Protein AF-A0A7J6KL64-F1 (afdb_monomer)

Structure (mmCIF, N/CA/C/O backbone):
data_AF-A0A7J6KL64-F1
#
_entry.id   AF-A0A7J6KL64-F1
#
loop_
_atom_site.group_PDB
_atom_site.id
_atom_site.type_symbol
_atom_site.label_atom_id
_atom_site.label_alt_id
_atom_site.label_comp_id
_atom_site.label_asym_id
_atom_site.label_entity_id
_atom_site.label_seq_id
_atom_site.pdbx_PDB_ins_code
_atom_site.Cartn_x
_atom_site.Cartn_y
_atom_site.Cartn_z
_atom_site.occupancy
_atom_site.B_iso_or_equiv
_atom_site.auth_seq_id
_atom_site.auth_comp_id
_atom_site.auth_asym_id
_atom_site.auth_atom_id
_atom_site.pdbx_PDB_model_num
ATOM 1 N N . TYR A 1 1 ? -44.068 -3.967 33.934 1.00 40.03 1 TYR A N 1
ATOM 2 C CA . TYR A 1 1 ? -44.352 -3.351 32.625 1.00 40.03 1 TYR A CA 1
ATOM 3 C C . TYR A 1 1 ? -43.477 -2.121 32.505 1.00 40.03 1 TYR A C 1
ATOM 5 O O . TYR A 1 1 ? -43.726 -1.153 33.210 1.00 40.03 1 TYR A O 1
ATOM 13 N N . ALA A 1 2 ? -42.396 -2.191 31.727 1.00 50.22 2 ALA A N 1
ATOM 14 C CA . ALA A 1 2 ? -41.575 -1.011 31.470 1.00 50.22 2 ALA A CA 1
ATOM 15 C C . ALA A 1 2 ? -42.407 0.014 30.669 1.00 50.22 2 ALA A C 1
ATOM 17 O O . ALA A 1 2 ? -43.171 -0.404 29.790 1.00 50.22 2 ALA A O 1
ATOM 18 N N . PRO A 1 3 ? -42.330 1.317 30.987 1.00 61.69 3 PRO A N 1
ATOM 19 C CA . PRO A 1 3 ? -43.037 2.345 30.232 1.00 61.69 3 PRO A CA 1
ATOM 20 C C . PRO A 1 3 ? -42.527 2.358 28.788 1.00 61.69 3 PRO A C 1
ATOM 22 O O . PRO A 1 3 ? -41.339 2.154 28.553 1.00 61.69 3 PRO A O 1
ATOM 25 N N . LYS A 1 4 ? -43.431 2.559 27.821 1.00 58.97 4 LYS A N 1
ATOM 26 C CA . LYS A 1 4 ? -43.075 2.642 26.398 1.00 58.97 4 LYS A CA 1
ATOM 27 C C . LYS A 1 4 ? -42.122 3.825 26.218 1.00 58.97 4 LYS A C 1
ATOM 29 O O . LYS A 1 4 ? -42.554 4.969 26.366 1.00 58.97 4 LYS A O 1
ATOM 34 N N . LEU A 1 5 ? -40.846 3.542 25.96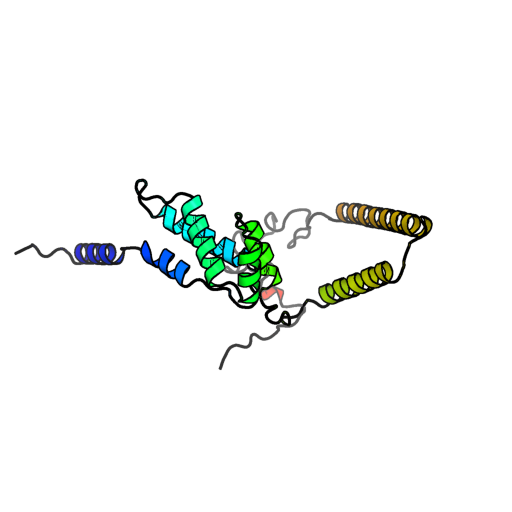1 1.00 65.50 5 LEU A N 1
ATOM 35 C CA . LEU A 1 5 ? -39.889 4.555 25.541 1.00 65.50 5 LEU A CA 1
ATOM 36 C C . LEU A 1 5 ? -40.418 5.205 24.253 1.00 65.50 5 LEU A C 1
ATOM 38 O O . LEU A 1 5 ? -41.093 4.562 23.444 1.00 65.50 5 LEU A O 1
ATOM 42 N N . THR A 1 6 ? -40.198 6.509 24.094 1.00 80.69 6 THR A N 1
ATOM 43 C CA . THR A 1 6 ? -40.591 7.211 22.871 1.00 80.69 6 THR A CA 1
ATOM 44 C C . THR A 1 6 ? -39.830 6.616 21.687 1.00 80.69 6 THR A C 1
ATOM 46 O O . THR A 1 6 ? -38.703 6.148 21.832 1.00 80.69 6 THR A O 1
ATOM 49 N N . PHE A 1 7 ? -40.436 6.636 20.498 1.00 76.00 7 PHE A N 1
ATOM 50 C CA . PHE A 1 7 ? -39.812 6.117 19.274 1.00 76.00 7 PHE A CA 1
ATOM 51 C C . PHE A 1 7 ? -38.415 6.712 19.029 1.00 76.00 7 PHE A C 1
ATOM 53 O O . PHE A 1 7 ? -37.524 6.020 18.550 1.00 76.00 7 PHE A O 1
ATOM 60 N N . GLU A 1 8 ? -38.201 7.976 19.398 1.00 78.00 8 GLU A N 1
ATOM 61 C CA . GLU A 1 8 ? -36.894 8.635 19.318 1.00 78.00 8 GLU A CA 1
ATOM 62 C C . GLU A 1 8 ? -35.864 8.021 20.270 1.00 78.00 8 GLU A C 1
ATOM 64 O O . GLU A 1 8 ? -34.710 7.842 19.884 1.00 78.00 8 GLU A O 1
ATOM 69 N N . GLU A 1 9 ? -36.271 7.641 21.480 1.00 77.81 9 GLU A N 1
ATOM 70 C CA . GLU A 1 9 ? -35.400 7.013 22.473 1.00 77.81 9 GLU A CA 1
ATOM 71 C C . GLU A 1 9 ? -35.069 5.566 22.072 1.00 77.81 9 GLU A C 1
ATOM 73 O O . GLU A 1 9 ? -33.905 5.167 22.112 1.00 77.81 9 GLU A O 1
ATOM 78 N N . ASP A 1 10 ? -36.052 4.812 21.568 1.00 79.06 10 ASP A N 1
ATOM 79 C CA . ASP A 1 10 ? -35.842 3.470 21.006 1.00 79.06 10 ASP A CA 1
ATOM 80 C C . ASP A 1 10 ? -34.974 3.515 19.739 1.00 79.06 10 ASP A C 1
ATOM 82 O O . ASP A 1 10 ? -34.065 2.700 19.574 1.00 79.06 10 ASP A O 1
ATOM 86 N N . SER A 1 11 ? -35.183 4.502 18.862 1.00 74.38 11 SER A N 1
ATOM 87 C CA . SER A 1 11 ? -34.347 4.735 17.679 1.00 74.38 11 SER A CA 1
ATOM 88 C C .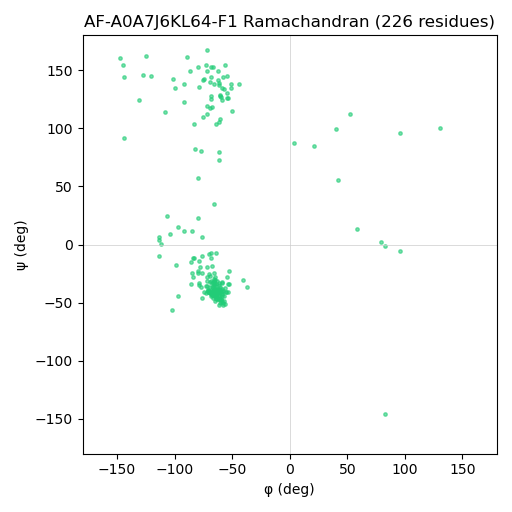 SER A 1 11 ? -32.922 5.121 18.074 1.00 74.38 11 SER A C 1
ATOM 90 O O . SER A 1 11 ? -31.967 4.668 17.444 1.00 74.38 11 SER A O 1
ATOM 92 N N . ARG A 1 12 ? -32.744 5.921 19.132 1.00 78.56 12 ARG A N 1
ATOM 93 C CA . ARG A 1 12 ? -31.429 6.283 19.676 1.00 78.56 12 ARG A CA 1
ATOM 94 C C . ARG A 1 12 ? -30.717 5.066 20.257 1.00 78.56 12 ARG A C 1
ATOM 96 O O . ARG A 1 12 ? -29.539 4.878 19.969 1.00 78.56 12 ARG A O 1
ATOM 103 N N . ILE A 1 13 ? -31.417 4.223 21.015 1.00 75.62 13 ILE A N 1
ATOM 104 C CA . ILE A 1 13 ? -30.878 2.977 21.579 1.00 75.62 13 ILE A CA 1
ATOM 105 C C . ILE A 1 13 ? -30.528 1.989 20.462 1.00 75.62 13 ILE A C 1
ATOM 107 O O . ILE A 1 13 ? -29.437 1.430 20.478 1.00 75.62 13 ILE A O 1
ATOM 111 N N . MET A 1 14 ? -31.383 1.826 19.449 1.00 70.62 14 MET A N 1
ATOM 112 C CA . MET A 1 14 ? -31.111 0.991 18.272 1.00 70.62 14 MET A CA 1
ATOM 113 C C . MET A 1 14 ? -29.898 1.492 17.489 1.00 70.62 14 MET A C 1
ATOM 115 O O . MET A 1 14 ? -28.997 0.712 17.188 1.00 70.62 14 MET A O 1
ATOM 119 N N . LEU A 1 15 ? -29.815 2.798 17.222 1.00 68.88 15 LEU A N 1
ATOM 120 C CA . LEU A 1 15 ? -28.646 3.406 16.589 1.00 68.88 15 LEU A CA 1
ATOM 121 C C . LEU A 1 15 ? -27.399 3.285 17.465 1.00 68.88 15 LEU A C 1
ATOM 123 O O . LEU A 1 15 ? -26.329 3.091 16.916 1.00 68.88 15 LEU A O 1
ATOM 127 N N . GLN A 1 16 ? -27.509 3.333 18.794 1.00 66.31 16 GLN A N 1
ATOM 128 C CA . GLN A 1 16 ? -26.397 3.140 19.731 1.00 66.31 16 GLN A CA 1
ATOM 129 C C . GLN A 1 16 ? -25.943 1.668 19.808 1.00 66.31 16 GLN A C 1
ATOM 131 O O . GLN A 1 16 ? -24.748 1.396 19.908 1.00 66.31 16 GLN A O 1
ATOM 136 N N . MET A 1 17 ? -26.874 0.715 19.704 1.00 61.16 17 MET A N 1
ATOM 137 C CA . MET A 1 17 ? -26.599 -0.725 19.629 1.00 61.16 17 MET A CA 1
ATOM 138 C C . MET A 1 17 ? -25.963 -1.116 18.289 1.00 61.16 17 MET A C 1
ATOM 140 O O . MET A 1 17 ? -25.035 -1.923 18.266 1.00 61.16 17 MET A O 1
ATOM 144 N N . LEU A 1 18 ? -26.413 -0.505 17.191 1.00 60.00 18 LEU A N 1
ATOM 145 C CA . LEU A 1 18 ? -25.821 -0.628 15.854 1.00 60.00 18 LEU A CA 1
ATOM 146 C C . LEU A 1 18 ? -24.530 0.200 15.715 1.00 60.00 18 LEU A C 1
ATOM 148 O O . LEU A 1 18 ? -23.652 -0.150 14.932 1.00 60.00 18 LEU A O 1
ATOM 152 N N . ALA A 1 19 ? -24.363 1.254 16.521 1.00 55.47 19 ALA A N 1
ATOM 153 C CA . ALA A 1 19 ? -23.138 2.044 16.656 1.00 55.47 19 ALA A CA 1
ATOM 154 C C . ALA A 1 19 ? -22.094 1.383 17.561 1.00 55.47 19 ALA A C 1
ATOM 156 O O . ALA A 1 19 ? -21.148 2.047 17.996 1.00 55.47 19 ALA A O 1
ATOM 157 N N . ARG A 1 20 ? -22.163 0.057 17.740 1.00 52.56 20 ARG A N 1
ATOM 158 C CA . ARG A 1 20 ? -20.949 -0.748 17.893 1.00 52.56 20 ARG A CA 1
ATOM 159 C C . ARG A 1 20 ? -20.125 -0.606 16.614 1.00 52.56 20 ARG A C 1
ATOM 161 O O . ARG A 1 20 ? -20.061 -1.501 15.777 1.00 52.56 20 ARG A O 1
ATOM 168 N N . ARG A 1 21 ? -19.515 0.569 16.435 1.00 54.28 21 ARG A N 1
ATOM 169 C CA . ARG A 1 21 ? -18.504 0.763 15.414 1.00 54.28 21 ARG A CA 1
ATOM 170 C C . ARG A 1 21 ? -17.397 -0.242 15.712 1.00 54.28 21 ARG A C 1
ATOM 172 O O . ARG A 1 21 ? -17.002 -0.413 16.864 1.00 54.28 21 ARG A O 1
ATOM 179 N N . PRO A 1 22 ? -16.938 -0.919 14.669 1.00 56.25 22 PRO A N 1
ATOM 180 C CA . PRO A 1 22 ? -16.360 -2.232 14.772 1.00 56.25 22 PRO A CA 1
ATOM 181 C C . PRO A 1 22 ? -14.898 -2.066 15.160 1.00 56.25 22 PRO A C 1
ATOM 183 O O . PRO A 1 22 ? -14.075 -1.672 14.331 1.00 56.25 22 PRO A O 1
ATOM 186 N N . ALA A 1 23 ? -14.566 -2.313 16.426 1.00 53.97 23 ALA A N 1
ATOM 187 C CA . ALA A 1 23 ? -13.164 -2.519 16.775 1.00 53.97 23 ALA A CA 1
ATOM 188 C C . ALA A 1 23 ? -12.593 -3.630 15.873 1.00 53.97 23 ALA A C 1
ATOM 190 O O . ALA A 1 23 ? -11.538 -3.461 15.268 1.00 53.97 23 ALA A O 1
ATOM 191 N N . ASP A 1 24 ? -13.391 -4.675 15.647 1.00 66.12 24 ASP A N 1
ATOM 192 C CA . ASP A 1 24 ? -12.954 -5.874 14.942 1.00 66.12 24 ASP A CA 1
ATOM 193 C C . ASP A 1 24 ? -12.908 -5.709 13.419 1.00 66.12 24 ASP A C 1
ATOM 195 O O . ASP A 1 24 ? -11.965 -6.177 12.802 1.00 66.12 24 ASP A O 1
ATOM 199 N N . ALA A 1 25 ? -13.803 -4.943 12.784 1.00 82.12 25 ALA A N 1
ATOM 200 C CA . ALA A 1 25 ? -13.805 -4.876 11.313 1.00 82.12 25 ALA A CA 1
ATOM 201 C C . ALA A 1 25 ? -12.545 -4.221 10.724 1.00 82.12 25 ALA A C 1
ATOM 203 O O . ALA A 1 25 ? -12.213 -4.475 9.570 1.00 82.12 25 ALA A O 1
ATOM 204 N N . ILE A 1 26 ? -11.823 -3.363 11.460 1.00 84.50 26 ILE A N 1
ATOM 205 C CA . ILE A 1 26 ? -10.510 -2.893 10.974 1.00 84.50 26 ILE A CA 1
ATOM 206 C C . ILE A 1 26 ? -9.504 -4.039 10.981 1.00 84.50 26 ILE A C 1
ATOM 208 O O . ILE A 1 26 ? -8.730 -4.175 10.032 1.00 84.50 26 ILE A O 1
ATOM 212 N N . LEU A 1 27 ? -9.519 -4.840 12.044 1.00 85.75 27 LEU A N 1
ATOM 213 C CA . LEU A 1 27 ? -8.656 -5.999 12.185 1.00 85.75 27 LEU A CA 1
ATOM 214 C C . LEU A 1 27 ? -9.015 -7.075 11.146 1.00 85.75 27 LEU A C 1
ATOM 216 O O . LEU A 1 27 ? -8.117 -7.599 10.492 1.00 85.75 27 LEU A O 1
ATOM 220 N N . ASP A 1 28 ? -10.301 -7.301 10.885 1.00 86.38 28 ASP A N 1
ATOM 221 C CA . ASP A 1 28 ? -10.789 -8.183 9.819 1.00 86.38 28 ASP A CA 1
ATOM 222 C C . ASP A 1 28 ? -10.309 -7.699 8.449 1.00 86.38 28 ASP A C 1
ATOM 224 O O . ASP A 1 28 ? -9.655 -8.436 7.715 1.00 86.38 28 ASP A O 1
ATOM 228 N N . ASN A 1 29 ? -10.497 -6.410 8.144 1.00 87.94 29 ASN A N 1
ATOM 229 C CA . ASN A 1 29 ? -9.984 -5.819 6.910 1.00 87.94 29 ASN A CA 1
ATOM 230 C C . ASN A 1 29 ? -8.450 -5.953 6.803 1.00 87.94 29 ASN A C 1
ATOM 232 O O . ASN A 1 29 ? -7.910 -6.057 5.699 1.00 87.94 29 ASN A O 1
ATOM 236 N N . PHE A 1 30 ? -7.720 -5.916 7.925 1.00 90.44 30 PHE A N 1
ATOM 237 C CA . PHE A 1 30 ? -6.273 -6.141 7.946 1.00 90.44 30 PHE A CA 1
ATOM 238 C C . PHE A 1 30 ? -5.938 -7.607 7.644 1.00 90.44 30 PHE A C 1
ATOM 240 O O . PHE A 1 30 ? -5.012 -7.882 6.873 1.00 90.44 30 PHE A O 1
ATOM 247 N N . HIS A 1 31 ? -6.699 -8.556 8.189 1.00 88.44 31 HIS A N 1
ATOM 248 C CA . HIS A 1 31 ? -6.566 -9.979 7.884 1.00 88.44 31 HIS A CA 1
ATOM 249 C C . HIS A 1 31 ? -6.932 -10.307 6.431 1.00 88.44 31 HIS A C 1
ATOM 251 O O . HIS A 1 31 ? -6.245 -11.129 5.819 1.00 88.44 31 HIS A O 1
ATOM 257 N N . ASP A 1 32 ? -7.855 -9.563 5.830 1.00 88.56 32 ASP A N 1
ATOM 258 C CA . ASP A 1 32 ? -8.231 -9.683 4.418 1.00 88.56 32 ASP A CA 1
ATOM 259 C C . ASP A 1 32 ? -7.318 -8.916 3.460 1.00 88.56 32 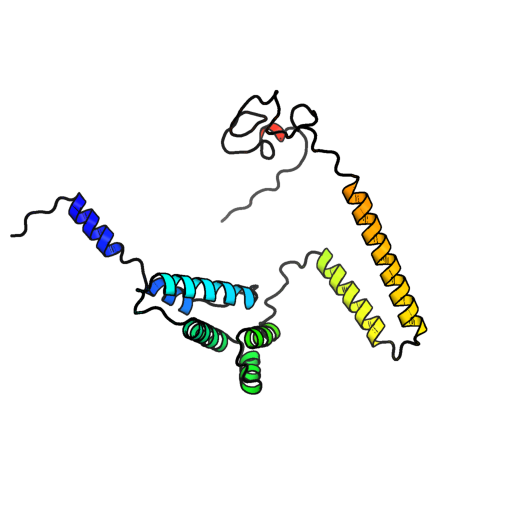ASP A C 1
ATOM 261 O O . ASP A 1 32 ? -7.353 -9.136 2.248 1.00 88.56 32 ASP A O 1
ATOM 265 N N . LEU A 1 33 ? -6.452 -8.040 3.976 1.00 87.81 33 LEU A N 1
ATOM 266 C CA . LEU A 1 33 ? -5.530 -7.261 3.157 1.00 87.81 33 LEU A CA 1
ATOM 267 C C . LEU A 1 33 ? -4.610 -8.185 2.345 1.00 87.81 33 LEU A C 1
ATOM 269 O O . LEU A 1 33 ? -3.890 -9.005 2.917 1.00 87.81 33 LEU A O 1
ATOM 273 N N . ARG A 1 34 ? -4.587 -8.029 1.021 1.00 84.25 34 ARG A N 1
ATOM 274 C CA . ARG A 1 34 ? -3.687 -8.756 0.109 1.00 84.25 34 ARG A CA 1
ATOM 275 C C . ARG A 1 34 ? -2.894 -7.779 -0.749 1.00 84.25 34 ARG A C 1
ATOM 277 O O . ARG A 1 34 ? -3.275 -6.616 -0.886 1.00 84.25 34 ARG A O 1
ATOM 284 N N . TRP A 1 35 ? -1.804 -8.259 -1.342 1.00 76.75 35 TRP A N 1
ATOM 285 C CA . TRP A 1 35 ? -1.129 -7.517 -2.402 1.00 76.75 35 TRP A CA 1
ATOM 286 C C . TRP A 1 35 ? -2.029 -7.459 -3.628 1.00 76.75 35 TRP A C 1
ATOM 288 O O . TRP A 1 35 ? -2.392 -8.492 -4.189 1.00 76.75 35 TRP A O 1
ATOM 298 N N . ALA A 1 36 ? -2.413 -6.248 -4.020 1.00 70.56 36 ALA A N 1
ATOM 299 C CA . ALA A 1 36 ? -3.103 -6.044 -5.279 1.00 70.56 36 ALA A CA 1
ATOM 300 C C . ALA A 1 36 ? -2.085 -6.148 -6.431 1.00 70.56 36 ALA A C 1
ATOM 302 O O . ALA A 1 36 ? -0.958 -5.657 -6.287 1.00 70.56 36 ALA A O 1
ATOM 303 N N . PRO A 1 37 ? -2.454 -6.754 -7.571 1.00 63.12 37 PRO A N 1
ATOM 304 C CA . PRO A 1 37 ? -1.593 -6.771 -8.750 1.00 63.12 37 PRO A CA 1
ATOM 305 C C . PRO A 1 37 ? -1.253 -5.334 -9.179 1.00 63.12 37 PRO A C 1
ATOM 307 O O . PRO A 1 37 ? -2.119 -4.460 -9.180 1.00 63.12 37 PRO A O 1
ATOM 310 N N . GLY A 1 38 ? 0.022 -5.074 -9.474 1.00 66.38 38 GLY A N 1
ATOM 311 C CA . GLY A 1 38 ? 0.547 -3.746 -9.818 1.00 66.38 38 GLY A CA 1
ATOM 312 C C . GLY A 1 38 ? 0.891 -2.836 -8.631 1.00 66.38 38 GLY A C 1
ATOM 313 O O . GLY A 1 38 ? 1.367 -1.722 -8.845 1.00 66.38 38 GLY A O 1
ATOM 314 N N . THR A 1 39 ? 0.684 -3.273 -7.382 1.00 73.31 39 THR A N 1
AT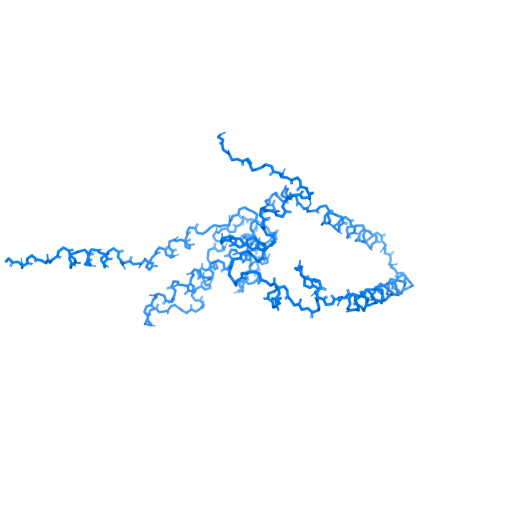OM 315 C CA . THR A 1 39 ? 1.077 -2.494 -6.193 1.00 73.31 39 THR A CA 1
ATOM 316 C C . THR A 1 39 ? 2.398 -2.979 -5.608 1.00 73.31 39 THR A C 1
ATOM 318 O O . THR A 1 39 ? 2.613 -4.176 -5.440 1.00 73.31 39 THR A O 1
ATOM 321 N N . ASN A 1 40 ? 3.290 -2.040 -5.278 1.00 81.81 40 ASN A N 1
ATOM 322 C CA . ASN A 1 40 ? 4.537 -2.370 -4.593 1.00 81.81 40 ASN A CA 1
ATOM 323 C C . ASN A 1 40 ? 4.288 -2.737 -3.117 1.00 81.81 40 ASN A C 1
ATOM 325 O O . ASN A 1 40 ? 3.318 -2.296 -2.487 1.00 81.81 40 ASN A O 1
ATOM 329 N N . VAL A 1 41 ? 5.202 -3.529 -2.551 1.00 86.44 41 VAL A N 1
ATOM 330 C CA . VAL A 1 41 ? 5.139 -3.995 -1.156 1.00 86.44 41 VAL A CA 1
ATOM 331 C C . VAL A 1 41 ? 5.120 -2.814 -0.174 1.00 86.44 41 VAL A C 1
ATOM 333 O O . VAL A 1 41 ? 4.430 -2.870 0.844 1.00 86.44 41 VAL A O 1
ATOM 336 N N . GLY A 1 42 ? 5.787 -1.703 -0.509 1.00 87.12 42 GLY A N 1
ATOM 337 C CA . GLY A 1 42 ? 5.786 -0.478 0.299 1.00 87.12 42 GLY A CA 1
ATOM 338 C C . GLY A 1 42 ? 4.400 0.164 0.454 1.00 87.12 42 GLY A C 1
ATOM 339 O O . GLY A 1 42 ? 4.032 0.591 1.548 1.00 87.12 42 GLY A O 1
ATOM 340 N N . THR A 1 43 ? 3.580 0.173 -0.599 1.00 86.62 43 THR A N 1
ATOM 341 C CA . THR A 1 43 ? 2.202 0.696 -0.549 1.00 86.62 43 THR A CA 1
ATOM 342 C C . THR A 1 43 ? 1.325 -0.176 0.346 1.00 86.62 43 THR A C 1
ATOM 344 O O . THR A 1 43 ? 0.521 0.334 1.131 1.00 86.62 43 THR A O 1
ATOM 347 N N . PHE A 1 44 ? 1.508 -1.497 0.275 1.00 88.88 44 PHE A N 1
ATOM 348 C CA . PHE A 1 44 ? 0.856 -2.432 1.186 1.00 88.88 44 PHE A CA 1
ATOM 349 C C . PHE A 1 44 ? 1.267 -2.182 2.640 1.00 88.88 44 PHE A C 1
ATOM 351 O O . PHE A 1 44 ? 0.393 -2.091 3.501 1.00 88.88 44 PHE A O 1
ATOM 358 N N . LEU A 1 45 ? 2.565 -2.006 2.911 1.00 90.31 45 LEU A N 1
ATOM 359 C CA . LEU A 1 45 ? 3.071 -1.733 4.255 1.00 90.31 45 LEU A CA 1
ATOM 360 C C . LEU A 1 45 ? 2.463 -0.449 4.831 1.00 90.31 45 LEU A C 1
ATOM 362 O O . LEU A 1 45 ? 1.982 -0.446 5.963 1.00 90.31 45 LEU A O 1
ATOM 366 N N . ALA A 1 46 ? 2.433 0.630 4.047 1.00 90.31 46 ALA A N 1
ATOM 367 C CA . ALA A 1 46 ? 1.842 1.897 4.469 1.00 90.31 46 ALA A CA 1
ATOM 368 C C . ALA A 1 46 ? 0.350 1.746 4.815 1.00 90.31 46 ALA A C 1
ATOM 370 O O . ALA A 1 46 ? -0.121 2.282 5.822 1.00 90.31 46 ALA A O 1
ATOM 371 N N . ARG A 1 47 ? -0.395 0.972 4.013 1.00 91.56 47 ARG A N 1
ATOM 372 C CA . ARG A 1 47 ? -1.808 0.672 4.275 1.00 91.56 47 ARG A CA 1
ATOM 373 C C . ARG A 1 47 ? -1.989 -0.175 5.535 1.00 91.56 47 ARG A C 1
ATOM 375 O O . ARG A 1 47 ? -2.829 0.166 6.363 1.00 91.56 47 ARG A O 1
ATOM 382 N N . ALA A 1 48 ? -1.189 -1.225 5.699 1.00 91.62 48 ALA A N 1
ATOM 383 C CA . ALA A 1 48 ? -1.196 -2.097 6.870 1.00 91.62 48 ALA A CA 1
ATOM 384 C C . ALA A 1 48 ? -0.913 -1.317 8.164 1.00 91.62 48 ALA A C 1
ATOM 386 O O . ALA A 1 48 ? -1.697 -1.401 9.110 1.00 91.62 48 ALA A O 1
ATOM 387 N N . ARG A 1 49 ? 0.143 -0.488 8.172 1.00 92.81 49 ARG A N 1
ATOM 388 C CA . ARG A 1 49 ? 0.487 0.391 9.302 1.00 92.81 49 ARG A CA 1
ATOM 389 C C . ARG A 1 49 ? -0.672 1.302 9.666 1.00 92.81 49 ARG A C 1
ATOM 391 O O . ARG A 1 49 ? -1.102 1.304 10.811 1.00 92.81 49 ARG A O 1
ATOM 398 N N . ARG A 1 50 ? -1.241 2.008 8.684 1.00 91.94 50 ARG A N 1
ATOM 399 C CA . ARG A 1 50 ? -2.371 2.915 8.919 1.00 91.94 50 ARG A CA 1
ATOM 400 C C . ARG A 1 50 ? -3.567 2.204 9.559 1.00 91.94 50 ARG A C 1
ATOM 402 O O . ARG A 1 50 ? -4.150 2.744 10.493 1.00 91.94 50 ARG A O 1
ATOM 409 N N . MET A 1 51 ? -3.926 1.017 9.069 1.00 90.62 51 MET A N 1
ATOM 410 C CA . MET A 1 51 ? -5.054 0.249 9.606 1.00 90.62 51 MET A CA 1
ATOM 411 C C . MET A 1 51 ? -4.807 -0.186 11.050 1.00 90.62 51 MET A C 1
ATOM 413 O O . MET A 1 51 ? -5.672 0.001 11.900 1.00 90.62 51 MET A O 1
ATOM 417 N N . LEU A 1 52 ? -3.615 -0.703 11.348 1.00 91.31 52 LEU A N 1
ATOM 418 C CA . LEU A 1 52 ? -3.260 -1.111 12.704 1.00 91.31 52 LEU A CA 1
ATOM 419 C C . LEU A 1 52 ? -3.140 0.074 13.668 1.00 91.31 52 LEU A C 1
ATOM 421 O O . LEU A 1 52 ? -3.558 -0.037 14.816 1.00 91.31 52 LEU A O 1
ATOM 425 N N . THR A 1 53 ? -2.639 1.226 13.216 1.00 91.19 53 THR A N 1
ATOM 426 C CA . THR A 1 53 ? -2.636 2.455 14.020 1.00 91.19 53 THR A CA 1
ATOM 427 C C . THR A 1 53 ? -4.059 2.924 14.318 1.00 91.19 53 THR A C 1
ATOM 429 O O . THR A 1 53 ? -4.352 3.275 15.456 1.00 91.19 53 THR A O 1
ATOM 432 N N . GLU A 1 54 ? -4.959 2.899 13.330 1.00 90.00 54 GLU A N 1
ATOM 433 C CA . GLU A 1 54 ? -6.366 3.262 13.536 1.00 90.00 54 GLU A CA 1
ATOM 434 C C . GLU A 1 54 ? -7.067 2.288 14.495 1.00 90.00 54 GLU A C 1
ATOM 436 O O . GLU A 1 54 ? -7.831 2.715 15.360 1.00 90.00 54 GLU A O 1
ATOM 441 N N . TYR A 1 55 ? -6.779 0.989 14.380 1.00 88.44 55 TYR A N 1
ATOM 442 C CA . TYR A 1 55 ? -7.249 -0.018 15.327 1.00 88.44 55 TYR A CA 1
ATOM 443 C C . TYR A 1 55 ? -6.744 0.282 16.744 1.00 88.44 55 TYR A C 1
ATOM 445 O O . TYR A 1 55 ? -7.542 0.376 17.674 1.00 88.44 55 TYR A O 1
ATOM 453 N N . ASN A 1 56 ? -5.443 0.542 16.899 1.00 88.81 56 ASN A N 1
ATOM 454 C CA . ASN A 1 56 ? -4.837 0.823 18.199 1.00 88.81 56 ASN A CA 1
ATOM 455 C C . ASN A 1 56 ? -5.359 2.122 18.841 1.00 88.81 56 ASN A C 1
ATOM 457 O O . ASN A 1 56 ? -5.455 2.216 20.059 1.00 88.81 56 ASN A O 1
ATOM 461 N N . GLN A 1 57 ? -5.738 3.117 18.033 1.00 87.44 57 GLN A N 1
ATOM 462 C CA . GLN A 1 57 ? -6.376 4.351 18.509 1.00 87.44 57 GLN A CA 1
ATOM 463 C C . GLN A 1 57 ? -7.806 4.139 19.024 1.00 87.44 57 GLN A C 1
ATOM 465 O O . GLN A 1 57 ? -8.279 4.942 19.824 1.00 87.44 57 GLN A O 1
ATOM 470 N N . LYS A 1 58 ? -8.507 3.095 18.563 1.00 84.50 58 LYS A N 1
ATOM 471 C CA . LYS A 1 58 ? -9.867 2.762 19.022 1.00 84.50 58 LYS A CA 1
ATOM 472 C C . LYS A 1 58 ? -9.879 1.906 20.287 1.00 84.50 58 LYS A C 1
ATOM 474 O O . LYS A 1 58 ? -10.929 1.792 20.916 1.00 84.50 58 LYS A O 1
ATOM 479 N N . LEU A 1 59 ? -8.748 1.305 20.651 1.00 82.44 59 LEU A N 1
ATOM 480 C CA . LEU A 1 59 ? -8.600 0.570 21.903 1.00 82.44 59 LEU A CA 1
ATOM 481 C C . LEU A 1 59 ? -8.556 1.537 23.093 1.00 82.44 59 LEU A C 1
ATOM 483 O O . LEU A 1 59 ? -8.081 2.668 22.985 1.00 82.44 59 LEU A O 1
ATOM 487 N N . SER A 1 60 ? -9.049 1.079 24.241 1.00 80.94 60 SER A N 1
ATOM 488 C CA . SER A 1 60 ? -8.900 1.792 25.508 1.00 80.94 60 SER A CA 1
ATOM 489 C C . SER A 1 60 ? -7.425 1.835 25.937 1.00 80.94 60 SER A C 1
ATOM 491 O O . SER A 1 60 ? -6.641 0.965 25.555 1.00 80.94 60 SER A O 1
ATOM 493 N N . GLU A 1 61 ? -7.026 2.855 26.708 1.00 77.06 61 GLU A N 1
ATOM 494 C CA . GLU A 1 61 ? -5.619 3.110 27.086 1.00 77.06 61 GLU A CA 1
ATOM 495 C C . GLU A 1 61 ? -4.925 1.901 27.739 1.00 77.06 61 GLU A C 1
ATOM 497 O O . GLU A 1 61 ? -3.744 1.665 27.510 1.00 77.06 61 GLU A O 1
ATOM 502 N N . ASP A 1 62 ? -5.672 1.099 28.497 1.00 78.88 62 ASP A N 1
ATOM 503 C CA . ASP A 1 62 ? -5.226 -0.125 29.171 1.00 78.88 62 ASP A CA 1
ATOM 504 C C . ASP A 1 62 ? -4.955 -1.302 28.218 1.00 78.88 62 ASP A C 1
ATOM 506 O O . ASP A 1 62 ? -4.245 -2.238 28.578 1.00 78.88 62 ASP A O 1
ATOM 510 N N . LYS A 1 63 ? -5.504 -1.262 26.999 1.00 81.81 63 LYS A N 1
ATOM 511 C CA . LYS A 1 63 ? -5.417 -2.339 25.997 1.00 81.81 63 LYS A CA 1
ATOM 512 C C . LYS A 1 63 ? -4.617 -1.955 24.760 1.00 81.81 63 LYS A C 1
ATOM 514 O O . LYS A 1 63 ? -4.586 -2.725 23.799 1.00 81.81 63 LYS A O 1
ATOM 519 N N . LYS A 1 64 ? -3.987 -0.778 24.751 1.00 86.38 64 LYS A N 1
ATOM 520 C CA . LYS A 1 64 ? -3.170 -0.342 23.619 1.00 86.38 64 LYS A CA 1
ATOM 521 C C . LYS A 1 64 ? -2.013 -1.307 23.392 1.00 86.38 64 LYS A C 1
ATOM 523 O O . LYS A 1 64 ? -1.239 -1.623 24.292 1.00 86.38 64 LYS A O 1
ATOM 528 N N . LEU A 1 65 ? -1.892 -1.753 22.152 1.00 86.06 65 LEU A N 1
ATOM 529 C CA . LEU A 1 65 ? -0.786 -2.570 21.686 1.00 86.06 65 LEU A CA 1
ATOM 530 C C . LEU A 1 65 ? 0.461 -1.697 21.537 1.00 86.06 65 LEU A C 1
ATOM 532 O O . LEU A 1 65 ? 0.389 -0.545 21.094 1.00 86.06 65 LEU A O 1
ATOM 536 N N . SER A 1 66 ? 1.616 -2.265 21.882 1.00 90.44 66 SER A N 1
ATOM 537 C CA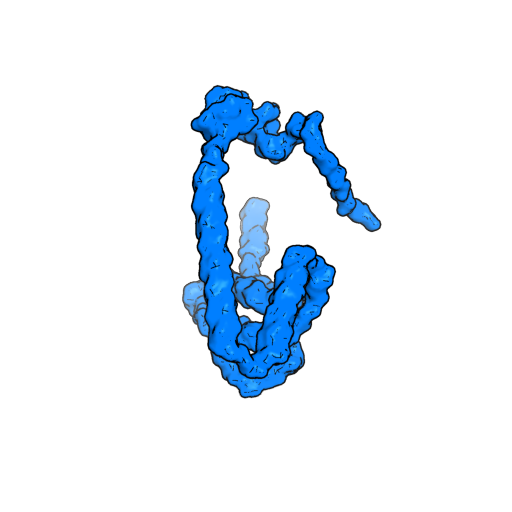 . SER A 1 66 ? 2.906 -1.636 21.617 1.00 90.44 66 SER A CA 1
ATOM 538 C C . SER A 1 66 ? 3.197 -1.608 20.117 1.00 90.44 66 SER A C 1
ATOM 540 O O . SER A 1 66 ? 2.757 -2.485 19.369 1.00 90.44 66 SER A O 1
ATOM 542 N N . GLU A 1 67 ? 3.992 -0.632 19.680 1.00 88.06 67 GLU A N 1
ATOM 543 C CA . GLU A 1 67 ? 4.417 -0.509 18.280 1.00 88.06 67 GLU A CA 1
ATOM 544 C C . GLU A 1 67 ? 5.094 -1.794 17.776 1.00 88.06 67 GLU A C 1
ATOM 546 O O . GLU A 1 67 ? 4.753 -2.292 16.706 1.00 88.06 67 GLU A O 1
ATOM 551 N N . GLY A 1 68 ? 5.927 -2.425 18.611 1.00 88.88 68 GLY A N 1
ATOM 552 C CA . GLY A 1 68 ? 6.552 -3.710 18.290 1.00 88.88 68 GLY A CA 1
ATOM 553 C C . GLY A 1 68 ? 5.555 -4.856 18.072 1.00 88.88 68 GLY A C 1
ATOM 554 O O . GLY A 1 68 ? 5.790 -5.714 17.226 1.00 88.88 68 GLY A O 1
ATOM 555 N N . SER A 1 69 ? 4.418 -4.867 18.777 1.00 89.94 69 SER A N 1
ATOM 556 C CA . SER A 1 69 ? 3.377 -5.888 18.571 1.00 89.94 69 SER A CA 1
ATOM 557 C C . SER A 1 69 ? 2.659 -5.692 17.235 1.00 89.94 69 SER A C 1
ATOM 559 O O . SER A 1 69 ? 2.401 -6.662 16.523 1.00 89.94 69 SER A O 1
ATOM 561 N N . LEU A 1 70 ? 2.379 -4.437 16.862 1.00 89.94 70 LEU A N 1
ATOM 562 C CA . LEU A 1 70 ? 1.784 -4.105 15.563 1.00 89.94 70 LEU A CA 1
ATOM 563 C C . LEU A 1 70 ? 2.735 -4.468 14.416 1.00 89.94 70 LEU A C 1
ATOM 565 O O . LEU A 1 70 ? 2.316 -5.078 13.433 1.00 89.94 70 LEU A O 1
ATOM 569 N N . ASP A 1 71 ? 4.021 -4.161 14.569 1.00 90.00 71 ASP A N 1
ATOM 570 C CA . ASP A 1 71 ? 5.056 -4.527 13.605 1.00 90.00 71 ASP A CA 1
ATOM 571 C C . ASP A 1 71 ? 5.169 -6.052 13.445 1.00 90.00 71 ASP A C 1
ATOM 573 O O . ASP A 1 71 ? 5.222 -6.542 12.318 1.00 90.00 71 ASP A O 1
ATOM 577 N N . GLN A 1 72 ? 5.091 -6.831 14.531 1.00 89.62 72 GLN A N 1
ATOM 578 C CA . GLN A 1 72 ? 5.039 -8.300 14.456 1.00 89.62 72 GLN A CA 1
ATOM 579 C C . GLN A 1 72 ? 3.816 -8.818 13.688 1.00 89.62 72 GLN A C 1
ATOM 581 O O . GLN A 1 72 ? 3.929 -9.758 12.898 1.00 89.62 72 GLN A O 1
ATOM 586 N N . MET A 1 73 ? 2.646 -8.195 13.849 1.00 90.06 73 MET A N 1
ATOM 587 C CA . MET A 1 73 ? 1.462 -8.556 13.059 1.00 90.06 73 MET A CA 1
ATOM 588 C C . MET A 1 73 ? 1.675 -8.294 11.562 1.00 90.06 73 MET A C 1
ATOM 590 O O . MET A 1 73 ? 1.303 -9.125 10.730 1.00 90.06 73 MET A O 1
ATOM 594 N N . ILE A 1 74 ? 2.302 -7.169 11.210 1.00 91.00 74 ILE A N 1
ATOM 595 C CA . ILE A 1 74 ? 2.654 -6.835 9.823 1.00 91.00 74 ILE A CA 1
ATOM 596 C C . ILE A 1 74 ? 3.662 -7.841 9.268 1.00 91.00 74 ILE A C 1
ATOM 598 O O . ILE A 1 74 ? 3.466 -8.347 8.165 1.00 91.00 74 ILE A O 1
ATOM 602 N N . LEU A 1 75 ? 4.709 -8.159 10.030 1.00 88.62 75 LEU A N 1
ATOM 603 C CA . LEU A 1 75 ? 5.745 -9.123 9.659 1.00 88.62 75 LEU A CA 1
ATOM 604 C C . LEU A 1 75 ? 5.149 -10.501 9.365 1.00 88.62 75 LEU A C 1
ATOM 606 O O . LEU A 1 75 ? 5.367 -11.057 8.287 1.00 88.62 75 LEU A O 1
ATOM 610 N N . ASN A 1 76 ? 4.316 -11.015 10.272 1.00 89.50 76 ASN A N 1
ATOM 611 C CA . ASN A 1 76 ? 3.608 -12.281 10.078 1.00 89.50 76 ASN A CA 1
ATOM 612 C C . ASN A 1 76 ? 2.746 -12.259 8.813 1.00 89.50 76 ASN A C 1
ATOM 614 O O . ASN A 1 76 ? 2.713 -13.232 8.054 1.00 89.50 76 ASN A O 1
ATOM 618 N N . LYS A 1 77 ? 2.084 -11.129 8.541 1.00 89.62 77 LYS A N 1
ATOM 619 C CA . LYS A 1 77 ? 1.264 -10.973 7.341 1.00 89.62 77 LYS A CA 1
ATOM 620 C C . LYS A 1 77 ? 2.102 -10.925 6.059 1.00 89.62 77 LYS A C 1
ATOM 622 O O . LYS A 1 77 ? 1.729 -11.570 5.079 1.00 89.62 77 LYS A O 1
ATOM 627 N N . LEU A 1 78 ? 3.233 -10.218 6.065 1.00 87.75 78 LEU A N 1
ATOM 628 C CA . LEU A 1 78 ? 4.186 -10.175 4.951 1.00 87.75 78 LEU A CA 1
ATOM 629 C C . LEU A 1 78 ? 4.719 -11.574 4.632 1.00 87.75 78 LEU A C 1
ATOM 631 O O . LEU A 1 78 ? 4.697 -11.986 3.475 1.00 87.75 78 LEU A O 1
ATOM 635 N N . ILE A 1 79 ? 5.122 -12.337 5.654 1.00 87.62 79 ILE A N 1
ATOM 636 C CA . ILE A 1 79 ? 5.577 -13.723 5.488 1.00 87.62 79 ILE A CA 1
ATOM 637 C C . ILE A 1 79 ? 4.456 -14.589 4.917 1.00 87.62 79 ILE A C 1
ATOM 639 O O . ILE A 1 79 ? 4.705 -15.362 3.997 1.00 87.62 79 ILE A O 1
ATOM 643 N N . ALA A 1 80 ? 3.224 -14.472 5.419 1.00 87.81 80 ALA A N 1
ATOM 644 C CA . ALA A 1 80 ? 2.105 -15.281 4.939 1.00 87.81 80 ALA A CA 1
ATOM 645 C C . ALA A 1 80 ? 1.849 -15.072 3.437 1.00 87.81 80 ALA A C 1
ATOM 647 O O . ALA A 1 80 ? 1.698 -16.049 2.694 1.00 87.81 80 ALA A O 1
ATOM 648 N N . LEU A 1 81 ? 1.869 -13.813 2.990 1.00 86.69 81 LEU A N 1
ATOM 649 C CA . LEU A 1 81 ? 1.612 -13.439 1.601 1.00 86.69 81 LEU A CA 1
ATOM 650 C C . LEU A 1 81 ? 2.815 -13.651 0.672 1.00 86.69 81 LEU A C 1
ATOM 652 O O . LEU A 1 81 ? 2.603 -13.813 -0.528 1.00 86.69 81 LEU A O 1
ATOM 656 N N . ALA A 1 82 ? 4.046 -13.684 1.200 1.00 87.12 82 ALA A N 1
ATOM 657 C CA . ALA A 1 82 ? 5.282 -13.762 0.420 1.00 87.12 82 ALA A CA 1
ATOM 658 C C . ALA A 1 82 ? 5.285 -14.905 -0.625 1.00 87.12 82 ALA A C 1
ATOM 660 O O . ALA A 1 82 ? 4.878 -16.035 -0.305 1.00 87.12 82 ALA A O 1
ATOM 661 N N . PRO A 1 83 ? 5.792 -14.649 -1.853 1.00 84.50 83 PRO A N 1
ATOM 662 C CA . PRO A 1 83 ? 6.013 -15.684 -2.860 1.00 84.50 83 PRO A CA 1
ATOM 663 C C . PRO A 1 83 ? 6.915 -16.805 -2.333 1.00 84.50 83 PRO A C 1
ATOM 665 O O . PRO A 1 83 ? 7.754 -16.584 -1.459 1.00 84.50 83 PRO A O 1
ATOM 668 N N . ALA A 1 84 ? 6.793 -18.014 -2.889 1.00 84.75 84 ALA A N 1
ATOM 669 C CA . ALA A 1 84 ? 7.588 -19.166 -2.445 1.00 84.75 84 ALA A CA 1
ATOM 670 C C . ALA A 1 84 ? 9.107 -18.908 -2.516 1.00 84.75 84 ALA A C 1
ATOM 672 O O . ALA A 1 84 ? 9.838 -19.299 -1.605 1.00 84.75 84 ALA A O 1
ATOM 673 N N . GLN A 1 85 ? 9.556 -18.194 -3.555 1.00 85.06 85 GLN A N 1
ATOM 674 C CA . GLN A 1 85 ? 10.956 -17.791 -3.728 1.00 85.06 85 GLN A CA 1
ATOM 675 C C . GLN A 1 85 ? 11.402 -16.821 -2.622 1.00 85.06 85 GLN A C 1
ATOM 677 O O . GLN A 1 85 ? 12.381 -17.088 -1.928 1.00 85.06 85 GLN A O 1
ATOM 682 N N . ALA A 1 86 ? 10.609 -15.777 -2.353 1.00 86.94 86 ALA A N 1
ATOM 683 C CA . ALA A 1 86 ? 10.869 -14.844 -1.255 1.00 86.94 86 ALA A CA 1
ATOM 684 C C . ALA A 1 86 ? 10.920 -15.555 0.107 1.00 86.94 86 ALA A C 1
ATOM 686 O O . ALA A 1 86 ? 11.810 -15.300 0.908 1.00 86.94 86 ALA A O 1
ATOM 687 N N . LYS A 1 87 ? 10.008 -16.501 0.374 1.00 87.75 87 LYS A N 1
ATOM 688 C CA . LYS A 1 87 ? 9.996 -17.294 1.620 1.00 87.75 87 LYS A CA 1
ATOM 689 C C . LYS A 1 87 ? 11.261 -18.132 1.803 1.00 87.75 87 LYS A C 1
ATOM 691 O O . LYS A 1 87 ? 11.689 -18.359 2.934 1.00 87.75 87 LYS A O 1
ATOM 696 N N . ALA A 1 88 ? 11.845 -18.643 0.721 1.00 85.62 88 ALA A N 1
ATOM 697 C CA . ALA A 1 88 ? 13.117 -19.353 0.794 1.00 85.62 88 ALA A CA 1
ATOM 698 C C . ALA A 1 88 ? 14.255 -18.403 1.197 1.00 85.62 88 ALA A C 1
ATOM 700 O O . ALA A 1 88 ? 15.041 -18.756 2.075 1.00 85.62 88 ALA A O 1
ATOM 701 N N . GLU A 1 89 ? 14.286 -17.195 0.635 1.00 86.62 89 GLU A N 1
ATOM 702 C CA . GLU A 1 89 ? 15.305 -16.187 0.948 1.00 86.62 89 GLU A CA 1
ATOM 703 C C . GLU A 1 89 ? 15.154 -15.616 2.366 1.00 86.62 89 GLU A C 1
ATOM 705 O O . GLU A 1 89 ? 16.131 -15.520 3.108 1.00 86.62 89 GLU A O 1
ATOM 710 N N . LEU A 1 90 ? 13.920 -15.353 2.806 1.00 87.62 90 LEU A N 1
ATOM 711 C CA . LEU A 1 90 ? 13.623 -14.925 4.176 1.00 87.62 90 LEU A CA 1
ATOM 712 C C . LEU A 1 90 ? 14.100 -15.951 5.216 1.00 87.62 90 LEU A C 1
ATOM 714 O O . LEU A 1 90 ? 14.638 -15.571 6.253 1.00 87.62 90 LEU A O 1
ATOM 718 N N . ARG A 1 91 ? 13.969 -17.254 4.929 1.00 86.75 91 ARG A N 1
ATOM 719 C CA . ARG A 1 91 ? 14.486 -18.319 5.809 1.00 86.75 91 ARG A CA 1
ATOM 720 C C . ARG A 1 91 ? 16.013 -18.374 5.855 1.00 86.75 91 ARG A C 1
ATOM 722 O O . ARG A 1 91 ? 16.555 -18.759 6.885 1.00 86.75 91 ARG A O 1
ATOM 729 N N . ARG A 1 92 ? 16.693 -18.013 4.762 1.00 88.19 92 ARG A N 1
ATOM 730 C CA . ARG A 1 92 ? 18.164 -17.994 4.680 1.00 88.19 92 ARG A CA 1
ATOM 731 C C . ARG A 1 92 ? 18.759 -16.794 5.405 1.00 88.19 92 ARG A C 1
ATOM 733 O O . ARG A 1 92 ? 19.723 -16.957 6.142 1.00 88.19 92 ARG A O 1
ATOM 740 N N . ARG A 1 93 ? 18.194 -15.606 5.184 1.00 86.56 93 ARG A N 1
ATOM 741 C CA . ARG A 1 93 ? 18.723 -14.343 5.715 1.00 86.56 93 ARG A CA 1
ATOM 742 C C . ARG A 1 93 ? 18.275 -14.028 7.140 1.00 86.56 93 ARG A C 1
ATOM 744 O O . ARG A 1 93 ? 18.979 -13.289 7.813 1.00 86.56 93 ARG A O 1
ATOM 751 N N 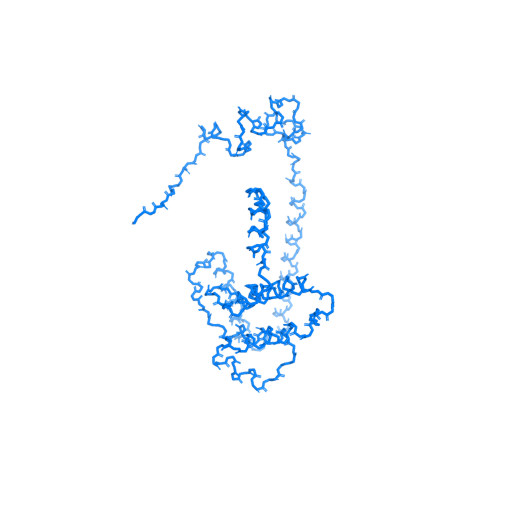. GLN A 1 94 ? 17.133 -14.566 7.581 1.00 86.44 94 GLN A N 1
ATOM 752 C CA . GLN A 1 94 ? 16.507 -14.259 8.879 1.00 86.44 94 GLN A CA 1
ATOM 753 C C . GLN A 1 94 ? 16.552 -12.759 9.243 1.00 86.44 94 GLN A C 1
ATOM 755 O O . GLN A 1 94 ? 17.077 -12.385 10.293 1.00 86.44 94 GLN A O 1
ATOM 760 N N . PRO A 1 95 ? 16.029 -11.881 8.370 1.00 84.19 95 PRO A N 1
ATOM 761 C CA . PRO A 1 95 ? 16.007 -10.447 8.633 1.00 84.19 95 PRO A CA 1
ATOM 762 C C . PRO A 1 95 ? 15.176 -10.129 9.883 1.00 84.19 95 PRO A C 1
ATOM 764 O O . PRO A 1 95 ? 14.101 -10.694 10.095 1.00 84.19 95 PRO A O 1
ATOM 767 N N . THR A 1 96 ? 15.669 -9.202 10.704 1.00 79.19 96 THR A N 1
ATOM 768 C CA . THR A 1 96 ? 14.988 -8.748 11.933 1.00 79.19 96 THR A CA 1
ATOM 769 C C . THR A 1 96 ? 14.220 -7.444 11.731 1.00 79.19 96 THR A C 1
ATOM 771 O O . THR A 1 96 ? 13.330 -7.123 12.519 1.00 79.19 96 THR A O 1
ATOM 774 N N . LYS A 1 97 ? 14.533 -6.697 10.664 1.00 86.62 97 LYS A N 1
ATOM 775 C CA . LYS A 1 97 ? 13.904 -5.418 10.325 1.00 86.62 97 LYS A CA 1
ATOM 776 C C . LYS A 1 97 ? 12.864 -5.581 9.220 1.00 86.62 97 LYS A C 1
ATOM 778 O O . LYS A 1 97 ? 13.079 -6.303 8.248 1.00 86.62 97 LYS A O 1
ATOM 783 N N . ILE A 1 98 ? 11.764 -4.831 9.336 1.00 85.62 98 ILE A N 1
ATOM 784 C CA . ILE A 1 98 ? 10.705 -4.777 8.313 1.00 85.62 98 ILE A CA 1
ATOM 785 C C . ILE A 1 98 ? 11.265 -4.314 6.965 1.00 85.62 98 ILE A C 1
ATOM 787 O O . ILE A 1 98 ? 10.884 -4.858 5.935 1.00 85.62 98 ILE A O 1
ATOM 791 N N . GLU A 1 99 ? 12.171 -3.337 6.973 1.00 86.44 99 GLU A N 1
ATOM 792 C CA . GLU A 1 99 ? 12.783 -2.756 5.770 1.00 86.44 99 GLU A CA 1
ATOM 793 C C . GLU A 1 99 ? 13.501 -3.825 4.936 1.00 86.44 99 GLU A C 1
ATOM 795 O O . GLU A 1 99 ? 13.165 -4.032 3.775 1.00 86.44 99 GLU A O 1
ATOM 800 N N . GLU A 1 100 ? 14.380 -4.604 5.570 1.00 87.25 100 GLU A N 1
ATOM 801 C CA . GLU A 1 100 ? 15.122 -5.690 4.917 1.00 87.25 100 GLU A CA 1
ATOM 802 C C . GLU A 1 100 ? 14.188 -6.767 4.343 1.00 87.25 100 GLU A C 1
ATOM 804 O O . GLU A 1 100 ? 14.438 -7.321 3.273 1.00 87.25 100 GLU A O 1
ATOM 809 N N . MET A 1 101 ? 13.082 -7.062 5.033 1.00 84.50 101 MET A N 1
ATOM 810 C CA . MET A 1 101 ? 12.076 -8.003 4.534 1.00 84.50 101 MET A CA 1
ATOM 811 C C . MET A 1 101 ? 11.325 -7.466 3.325 1.00 84.50 101 MET A C 1
ATOM 813 O O . MET A 1 101 ? 11.041 -8.228 2.403 1.00 84.50 101 MET A O 1
ATOM 817 N N . VAL A 1 102 ? 10.986 -6.177 3.325 1.00 87.12 102 VAL A N 1
ATOM 818 C CA . VAL A 1 102 ? 10.316 -5.527 2.196 1.00 87.12 102 VAL A CA 1
ATOM 819 C C . VAL A 1 102 ? 11.217 -5.524 0.973 1.00 87.12 102 VAL A C 1
ATOM 821 O O . VAL A 1 102 ? 10.720 -5.829 -0.110 1.00 87.12 102 VAL A O 1
ATOM 824 N N . ASP A 1 103 ? 12.509 -5.253 1.139 1.00 86.69 103 ASP A N 1
ATOM 825 C CA . ASP A 1 103 ? 13.480 -5.283 0.043 1.00 86.69 103 ASP A CA 1
ATOM 826 C C . ASP A 1 103 ? 13.560 -6.687 -0.566 1.00 86.69 103 ASP A C 1
ATOM 828 O O . ASP A 1 103 ? 13.298 -6.860 -1.755 1.00 86.69 103 ASP A O 1
ATOM 832 N N . ILE A 1 104 ? 13.765 -7.714 0.271 1.00 86.44 104 ILE A N 1
ATOM 833 C CA . ILE A 1 104 ? 13.804 -9.114 -0.181 1.00 86.44 104 ILE A CA 1
ATOM 834 C C . ILE A 1 104 ? 12.504 -9.491 -0.894 1.00 86.44 104 ILE A C 1
ATOM 836 O O . ILE A 1 104 ? 12.533 -10.069 -1.972 1.00 86.44 104 ILE A O 1
ATOM 840 N N . ILE A 1 105 ? 11.338 -9.193 -0.318 1.00 86.12 105 ILE A N 1
ATOM 841 C CA . ILE A 1 105 ? 10.057 -9.561 -0.937 1.00 86.12 105 ILE A CA 1
ATOM 842 C C . ILE A 1 105 ? 9.846 -8.800 -2.251 1.00 86.12 105 ILE A C 1
ATOM 844 O O . ILE A 1 105 ? 9.265 -9.368 -3.173 1.00 86.12 105 ILE A O 1
ATOM 848 N N . SER A 1 106 ? 10.307 -7.552 -2.355 1.00 84.56 106 SER A N 1
ATOM 849 C CA . SER A 1 106 ? 10.160 -6.736 -3.565 1.00 84.56 106 SER A CA 1
ATOM 850 C C . SER A 1 106 ? 10.953 -7.297 -4.746 1.00 84.56 106 SER A C 1
ATOM 852 O O . SER A 1 106 ? 10.441 -7.259 -5.861 1.00 84.56 106 SER A O 1
ATOM 854 N N . ASP A 1 107 ? 12.121 -7.899 -4.505 1.00 83.38 107 ASP A N 1
ATOM 855 C CA . ASP A 1 107 ? 12.939 -8.545 -5.547 1.00 83.38 107 ASP A CA 1
ATOM 856 C C . ASP A 1 107 ? 12.250 -9.763 -6.186 1.00 83.38 107 ASP A C 1
ATOM 858 O O . ASP A 1 107 ? 12.491 -10.100 -7.346 1.00 83.38 107 ASP A O 1
ATOM 862 N N . TYR A 1 108 ? 11.378 -10.432 -5.428 1.00 79.00 108 TYR A N 1
ATOM 863 C CA . TYR A 1 108 ? 10.674 -11.647 -5.853 1.00 79.00 108 TYR A CA 1
ATOM 864 C C . TYR A 1 108 ? 9.169 -11.445 -6.040 1.00 79.00 108 TYR A C 1
ATOM 866 O O . TYR A 1 108 ? 8.458 -12.407 -6.358 1.00 79.00 108 TYR A O 1
ATOM 874 N N . ALA A 1 109 ? 8.655 -10.235 -5.813 1.00 68.06 109 ALA A N 1
ATOM 875 C CA . ALA A 1 109 ? 7.278 -9.908 -6.130 1.00 68.06 109 ALA A CA 1
ATOM 876 C C . ALA A 1 109 ? 7.117 -10.100 -7.642 1.00 68.06 109 ALA A C 1
ATOM 878 O O . ALA A 1 109 ? 7.944 -9.588 -8.401 1.00 68.06 109 ALA A O 1
ATOM 879 N N . PRO A 1 110 ? 6.111 -10.869 -8.105 1.00 58.44 110 PRO A N 1
ATOM 880 C CA . PRO A 1 110 ? 5.928 -11.051 -9.532 1.00 58.44 110 PRO A CA 1
ATOM 881 C C . PRO A 1 110 ? 5.822 -9.659 -10.144 1.00 58.44 110 PRO A C 1
ATOM 883 O O . PRO A 1 110 ? 5.012 -8.851 -9.684 1.00 58.44 110 PRO A O 1
ATOM 886 N N . ALA A 1 111 ? 6.659 -9.374 -11.141 1.00 52.19 111 ALA A N 1
ATOM 887 C CA . ALA A 1 111 ? 6.467 -8.244 -12.030 1.00 52.19 111 ALA A CA 1
ATOM 888 C C . ALA A 1 111 ? 5.127 -8.486 -12.732 1.00 52.19 111 ALA A C 1
ATOM 890 O O . ALA A 1 111 ? 5.074 -9.063 -13.810 1.00 52.19 111 ALA A O 1
ATOM 891 N N . THR A 1 112 ? 4.020 -8.181 -12.053 1.00 45.16 112 THR A N 1
ATOM 892 C CA . THR A 1 112 ? 2.680 -8.308 -12.603 1.00 45.16 112 THR A CA 1
ATOM 893 C C . THR A 1 112 ? 2.642 -7.315 -13.736 1.00 45.16 112 THR A C 1
ATOM 895 O O . THR A 1 112 ? 2.649 -6.115 -13.460 1.00 45.16 112 THR A O 1
ATOM 898 N N . ASP A 1 113 ? 2.733 -7.835 -14.957 1.00 40.50 113 ASP A N 1
ATOM 899 C CA . ASP A 1 113 ? 2.718 -7.140 -16.233 1.00 40.50 113 ASP A CA 1
ATOM 900 C C . ASP A 1 113 ? 2.677 -5.619 -16.089 1.00 40.50 113 ASP A C 1
ATOM 902 O O . ASP A 1 113 ? 1.627 -4.975 -16.161 1.00 40.50 113 ASP A O 1
ATOM 906 N N . ALA A 1 114 ? 3.862 -5.019 -15.978 1.00 42.41 114 ALA A N 1
ATOM 907 C CA . ALA A 1 114 ? 4.079 -3.608 -16.278 1.00 42.41 114 ALA A CA 1
ATOM 908 C C . ALA A 1 114 ? 3.869 -3.321 -17.787 1.00 42.41 114 ALA A C 1
ATOM 910 O O . ALA A 1 114 ? 4.522 -2.464 -18.374 1.00 42.41 114 ALA A O 1
ATOM 911 N N . SER A 1 115 ? 2.926 -4.030 -18.418 1.00 39.56 115 SER A N 1
ATOM 912 C CA . SER A 1 115 ? 2.298 -3.688 -19.686 1.00 39.56 115 SER A CA 1
ATOM 913 C C . SER A 1 115 ? 1.120 -2.722 -19.492 1.00 39.56 115 SER A C 1
ATOM 915 O O . SER A 1 115 ? 0.396 -2.433 -20.444 1.00 39.56 115 SER A O 1
ATOM 917 N N . PHE A 1 116 ? 0.949 -2.134 -18.304 1.00 44.44 116 PHE A N 1
ATOM 918 C CA . PHE A 1 116 ? 0.378 -0.791 -18.219 1.00 44.44 116 PHE A CA 1
ATOM 919 C C . PHE A 1 116 ? 1.461 0.212 -18.607 1.00 44.44 116 PHE A C 1
ATOM 921 O O . PHE A 1 116 ? 2.136 0.772 -17.750 1.00 44.44 116 PHE A O 1
ATOM 928 N N . ALA A 1 117 ? 1.638 0.350 -19.924 1.00 44.75 117 ALA A N 1
ATOM 929 C CA . ALA A 1 117 ? 2.334 1.423 -20.623 1.00 44.75 117 ALA A CA 1
ATOM 930 C C . ALA A 1 117 ? 3.323 2.207 -19.744 1.00 44.75 117 ALA A C 1
ATOM 932 O O . ALA A 1 117 ? 3.008 3.287 -19.234 1.00 44.75 117 ALA A O 1
ATOM 933 N N . SER A 1 118 ? 4.554 1.702 -19.619 1.00 47.84 118 SER A N 1
ATOM 934 C CA . SER A 1 118 ? 5.679 2.596 -19.375 1.00 47.84 118 SER A CA 1
ATOM 935 C C . SER A 1 118 ? 5.575 3.703 -20.421 1.00 47.84 118 SER A C 1
ATOM 937 O O . SER A 1 118 ? 5.603 3.441 -21.624 1.00 47.84 118 SER A O 1
ATOM 939 N N . SER A 1 119 ? 5.332 4.937 -19.965 1.00 59.88 119 SER A N 1
ATOM 940 C CA . SER A 1 119 ? 5.288 6.107 -20.842 1.00 59.88 119 SER A CA 1
ATOM 941 C C . SER A 1 119 ? 6.469 6.014 -21.813 1.00 59.88 119 SER A C 1
ATOM 943 O O . SER A 1 119 ? 7.562 5.651 -21.365 1.00 59.88 119 SER A O 1
ATOM 945 N N . PRO A 1 120 ? 6.312 6.324 -23.112 1.00 64.12 120 PRO A N 1
ATOM 946 C CA . PRO A 1 120 ? 7.400 6.188 -24.086 1.00 64.12 120 PRO A CA 1
ATOM 947 C C . PRO A 1 120 ? 8.684 6.918 -23.646 1.00 64.12 120 PRO A C 1
ATOM 949 O O . PRO A 1 120 ? 9.787 6.539 -24.032 1.00 64.12 120 PRO A O 1
ATOM 952 N N . ALA A 1 121 ? 8.560 7.921 -22.768 1.00 63.31 121 ALA A N 1
ATOM 953 C CA . ALA A 1 121 ? 9.680 8.588 -22.114 1.00 63.31 121 ALA A CA 1
ATOM 954 C C . ALA A 1 121 ? 10.490 7.679 -21.163 1.00 63.31 121 ALA A C 1
ATOM 956 O O . ALA A 1 121 ? 11.715 7.750 -21.157 1.00 63.31 121 ALA A O 1
ATOM 957 N N . LEU A 1 122 ? 9.837 6.820 -20.378 1.00 64.25 122 LEU A N 1
ATOM 958 C CA . LEU A 1 122 ? 10.484 5.899 -19.437 1.00 64.25 122 LEU A CA 1
ATOM 959 C C . LEU A 1 122 ? 11.214 4.772 -20.176 1.00 64.25 122 LEU A C 1
ATOM 961 O O . LEU A 1 122 ? 12.369 4.501 -19.862 1.00 64.25 122 LEU A O 1
ATOM 965 N N . GLN A 1 123 ? 10.613 4.233 -21.243 1.00 73.62 123 GLN A N 1
ATOM 966 C CA . GLN A 1 123 ? 11.268 3.243 -22.109 1.00 73.62 123 GLN A CA 1
ATOM 967 C C . GLN A 1 123 ? 12.510 3.817 -22.806 1.00 73.62 123 GLN A C 1
ATOM 969 O O . GLN A 1 123 ? 13.531 3.144 -22.927 1.00 73.62 123 GLN A O 1
ATOM 974 N N . GLN A 1 124 ? 12.465 5.086 -23.232 1.00 73.19 124 GLN A N 1
ATOM 975 C CA . GLN A 1 124 ? 13.639 5.752 -23.804 1.00 73.19 124 GLN A CA 1
ATOM 976 C C . GLN A 1 124 ? 14.760 5.957 -22.783 1.00 73.19 124 GLN A C 1
ATOM 978 O O . GLN A 1 124 ? 15.933 5.858 -23.145 1.00 73.19 124 GLN A O 1
ATOM 983 N N . VAL A 1 125 ? 14.425 6.267 -21.530 1.00 76.44 125 VAL A N 1
ATOM 984 C CA . VAL A 1 125 ? 15.419 6.421 -20.461 1.00 76.44 125 VAL A CA 1
ATOM 985 C C . VAL A 1 125 ? 16.047 5.071 -20.123 1.00 76.44 125 VAL A C 1
ATOM 987 O O . VAL A 1 125 ? 17.268 4.976 -20.046 1.00 76.44 125 VAL A O 1
ATOM 990 N N . GLU A 1 126 ? 15.240 4.020 -20.016 1.00 80.31 126 GLU A N 1
ATOM 991 C CA . GLU A 1 126 ? 15.694 2.666 -19.698 1.00 80.31 126 GLU A CA 1
ATOM 992 C C . GLU A 1 126 ? 16.573 2.078 -20.814 1.00 80.31 126 GLU A C 1
ATOM 994 O O . GLU A 1 126 ? 17.672 1.590 -20.549 1.00 80.31 126 GLU A O 1
ATOM 999 N N . ALA A 1 127 ? 16.187 2.257 -22.082 1.00 78.50 127 ALA A N 1
ATOM 1000 C CA . ALA A 1 127 ? 17.001 1.856 -23.231 1.00 78.50 127 ALA A CA 1
ATOM 1001 C C . ALA A 1 127 ? 18.327 2.634 -23.325 1.00 78.50 127 ALA A C 1
ATOM 1003 O O . ALA A 1 127 ? 19.355 2.086 -23.732 1.00 78.50 127 ALA A O 1
ATOM 1004 N N . LYS A 1 128 ? 18.334 3.921 -22.950 1.00 80.00 128 LYS A N 1
ATOM 1005 C CA . LYS A 1 128 ? 19.574 4.709 -22.866 1.00 80.00 128 LYS A CA 1
ATOM 1006 C C . LYS A 1 128 ? 20.466 4.218 -21.733 1.00 80.00 128 LYS A C 1
ATOM 1008 O O . LYS A 1 128 ? 21.671 4.105 -21.938 1.00 80.00 128 LYS A O 1
ATOM 1013 N N . LEU A 1 129 ? 19.888 3.887 -20.582 1.00 83.88 129 LEU A N 1
ATOM 1014 C CA . LEU A 1 129 ? 20.627 3.364 -19.439 1.00 83.88 129 LEU A CA 1
ATOM 1015 C C . LEU A 1 129 ? 21.266 2.009 -19.767 1.00 83.88 129 LEU A C 1
ATOM 1017 O O . LEU A 1 129 ? 22.452 1.829 -19.517 1.00 83.88 129 LEU A O 1
ATOM 1021 N N . GLN A 1 130 ? 20.530 1.106 -20.421 1.00 83.75 130 GLN A N 1
ATOM 1022 C CA . GLN A 1 130 ? 21.049 -0.192 -20.865 1.00 83.75 130 GLN A CA 1
ATOM 1023 C C . GLN A 1 130 ? 22.196 -0.054 -21.873 1.00 83.75 130 GLN A C 1
ATOM 1025 O O . GLN A 1 130 ? 23.185 -0.775 -21.774 1.00 83.75 130 GLN A O 1
ATOM 1030 N N . LYS A 1 131 ? 22.119 0.904 -22.809 1.00 79.81 131 LYS A N 1
ATOM 1031 C CA . LYS A 1 131 ? 23.226 1.189 -23.741 1.00 79.81 131 LYS A CA 1
ATOM 1032 C C . LYS A 1 131 ? 24.467 1.728 -23.035 1.00 79.81 131 LYS A C 1
ATOM 1034 O O . LYS A 1 131 ? 25.575 1.360 -23.407 1.00 79.81 131 LYS A O 1
ATOM 1039 N N . VAL A 1 132 ? 24.292 2.582 -22.027 1.00 74.44 132 VAL A N 1
ATOM 1040 C CA . VAL A 1 132 ? 25.406 3.090 -21.214 1.00 74.44 132 VAL A CA 1
ATOM 1041 C C . VAL A 1 132 ? 26.020 1.962 -20.388 1.00 74.44 132 VAL A C 1
ATOM 1043 O O . VAL A 1 132 ? 27.238 1.828 -20.370 1.00 74.44 132 VAL A O 1
ATOM 1046 N N . LEU A 1 133 ? 25.196 1.107 -19.777 1.00 75.50 133 LEU A N 1
ATOM 1047 C CA . LEU A 1 133 ? 25.666 -0.044 -19.011 1.00 75.50 133 LEU A CA 1
ATOM 1048 C C . LEU A 1 133 ? 26.453 -1.013 -19.899 1.00 75.50 133 LEU A C 1
ATOM 1050 O O . LEU A 1 133 ? 27.566 -1.377 -19.550 1.00 75.50 133 LEU A O 1
ATOM 1054 N N . ALA A 1 134 ? 25.922 -1.350 -21.078 1.00 74.25 134 ALA A N 1
ATOM 1055 C CA . ALA A 1 134 ? 26.586 -2.226 -22.039 1.00 74.25 134 ALA A CA 1
ATOM 1056 C C . ALA A 1 134 ? 27.916 -1.641 -22.541 1.00 74.25 134 ALA A C 1
ATOM 1058 O O . ALA A 1 134 ? 28.890 -2.374 -22.688 1.00 74.25 134 ALA A O 1
ATOM 1059 N N . ALA A 1 135 ? 27.984 -0.324 -22.762 1.00 66.31 135 ALA A N 1
ATOM 1060 C CA . ALA A 1 135 ? 29.222 0.357 -23.137 1.00 66.31 135 ALA A CA 1
ATOM 1061 C C . ALA A 1 135 ? 30.264 0.355 -22.005 1.00 66.31 135 ALA A C 1
ATOM 1063 O O . ALA A 1 135 ? 31.460 0.277 -22.273 1.00 66.31 135 ALA A O 1
ATOM 1064 N N . VAL A 1 136 ? 29.817 0.410 -20.749 1.00 61.41 136 VAL A N 1
ATOM 1065 C CA . VAL A 1 136 ? 30.683 0.342 -19.564 1.00 61.41 136 VAL A CA 1
ATOM 1066 C C . VAL A 1 136 ? 31.149 -1.089 -19.288 1.00 61.41 136 VAL A C 1
ATOM 1068 O O . VAL A 1 136 ? 32.295 -1.282 -18.903 1.00 61.41 136 VAL A O 1
ATOM 1071 N N . THR A 1 137 ? 30.310 -2.102 -19.516 1.00 65.06 137 THR A N 1
ATOM 1072 C CA . THR A 1 137 ? 30.655 -3.509 -19.246 1.00 65.06 137 THR A CA 1
ATOM 1073 C C . THR A 1 137 ? 31.430 -4.175 -20.380 1.00 65.06 137 THR A C 1
ATOM 1075 O O . THR A 1 137 ? 32.196 -5.098 -20.126 1.00 65.06 137 THR A O 1
ATOM 1078 N N . ALA A 1 138 ? 31.251 -3.732 -21.630 1.00 63.38 138 ALA A N 1
ATOM 1079 C CA . ALA A 1 138 ? 32.008 -4.245 -22.777 1.00 63.38 138 ALA A CA 1
ATOM 1080 C C . ALA A 1 138 ? 33.447 -3.698 -22.850 1.00 63.38 138 ALA A C 1
ATOM 1082 O O . ALA A 1 138 ? 34.247 -4.188 -23.644 1.00 63.38 138 ALA A O 1
ATOM 1083 N N . ALA A 1 139 ? 33.790 -2.705 -22.026 1.00 50.50 139 ALA A N 1
ATOM 1084 C CA . ALA A 1 139 ? 35.135 -2.158 -21.928 1.00 50.50 139 ALA A CA 1
ATOM 1085 C C . ALA A 1 139 ? 35.782 -2.580 -20.598 1.00 50.50 139 ALA A C 1
ATOM 1087 O O . ALA A 1 139 ? 35.362 -2.152 -19.528 1.00 50.50 139 ALA A O 1
ATOM 1088 N N . SER A 1 140 ? 36.840 -3.389 -20.653 1.00 53.62 140 SER A N 1
ATOM 1089 C CA . SER A 1 140 ? 37.790 -3.566 -19.544 1.00 53.62 140 SER A CA 1
ATOM 1090 C C . SER A 1 140 ? 39.198 -3.179 -20.008 1.00 53.62 140 SER A C 1
ATOM 1092 O O . SER A 1 140 ? 39.551 -3.531 -21.133 1.00 53.62 140 SER A O 1
ATOM 1094 N N . PRO A 1 141 ? 40.047 -2.583 -19.149 1.00 55.16 141 PRO A N 1
ATOM 1095 C CA . PRO A 1 141 ? 39.732 -1.508 -18.212 1.00 55.16 141 PRO A CA 1
ATOM 1096 C C . PRO A 1 141 ? 39.706 -0.152 -18.956 1.00 55.16 141 PRO A C 1
ATOM 1098 O O . PRO A 1 141 ? 40.399 0.018 -19.963 1.00 55.16 141 PRO A O 1
ATOM 1101 N N . PRO A 1 142 ? 38.951 0.853 -18.487 1.00 54.94 142 PRO A N 1
ATOM 1102 C CA . PRO A 1 142 ? 39.066 2.196 -19.031 1.00 54.94 142 PRO A CA 1
ATOM 1103 C C . PRO A 1 142 ? 40.424 2.772 -18.615 1.00 54.94 142 PRO A C 1
ATOM 1105 O O . PRO A 1 142 ? 40.694 2.953 -17.430 1.00 54.94 142 PRO A O 1
ATOM 1108 N N . THR A 1 143 ? 41.285 3.080 -19.586 1.00 61.66 143 THR A N 1
ATOM 1109 C CA . THR A 1 143 ? 42.423 3.982 -19.360 1.00 61.66 143 THR A CA 1
ATOM 1110 C C . THR A 1 143 ? 41.884 5.256 -18.712 1.00 61.66 143 THR A C 1
ATOM 1112 O O . THR A 1 143 ? 40.869 5.763 -19.191 1.00 61.66 143 THR A O 1
ATOM 1115 N N . GLU A 1 144 ? 42.531 5.769 -17.661 1.00 62.69 144 GLU A N 1
ATOM 1116 C CA . GLU A 1 144 ? 42.136 6.967 -16.885 1.00 62.69 144 GLU A CA 1
ATOM 1117 C C . GLU A 1 144 ? 41.605 8.129 -17.740 1.00 62.69 144 GLU A C 1
ATOM 1119 O O . GLU A 1 144 ? 40.705 8.854 -17.324 1.00 62.69 144 GLU A O 1
ATOM 1124 N N . VAL A 1 145 ? 42.093 8.244 -18.974 1.00 68.94 145 VAL A N 1
ATOM 1125 C CA . VAL A 1 145 ? 41.646 9.190 -20.000 1.00 68.94 145 VAL A CA 1
ATOM 1126 C C . VAL A 1 145 ? 40.139 9.107 -20.293 1.00 68.94 145 VAL A C 1
ATOM 1128 O O . VAL A 1 145 ? 39.485 10.136 -20.425 1.00 68.94 145 VAL A O 1
ATOM 1131 N N . ALA A 1 146 ? 39.546 7.912 -20.366 1.00 73.06 146 ALA A N 1
ATOM 1132 C CA . ALA A 1 146 ? 38.114 7.746 -20.632 1.00 73.06 146 ALA A CA 1
ATOM 1133 C C . ALA A 1 146 ? 37.257 8.173 -19.431 1.00 73.06 146 ALA A C 1
ATOM 1135 O O . ALA A 1 146 ? 36.195 8.771 -19.609 1.00 73.06 146 ALA A O 1
ATOM 1136 N N . LEU A 1 147 ? 37.739 7.916 -18.209 1.00 74.56 147 LEU A N 1
ATOM 1137 C CA . LEU A 1 147 ? 37.095 8.394 -16.986 1.00 74.56 147 LEU A CA 1
ATOM 1138 C C . LEU A 1 147 ? 37.183 9.919 -16.878 1.00 74.56 147 LEU A C 1
ATOM 1140 O O . LEU A 1 147 ? 36.168 10.542 -16.587 1.00 74.56 147 LEU A O 1
ATOM 1144 N N . GLN A 1 148 ? 38.336 10.515 -17.203 1.00 77.62 148 GLN A N 1
ATOM 1145 C CA . GLN A 1 148 ? 38.522 11.972 -17.254 1.00 77.62 148 GLN A CA 1
ATOM 1146 C C . GLN A 1 148 ? 37.614 12.638 -18.301 1.00 77.62 148 GLN A C 1
ATOM 1148 O O . GLN A 1 148 ? 36.951 13.632 -18.015 1.00 77.62 148 GLN A O 1
ATOM 1153 N N . GLN A 1 149 ? 37.490 12.051 -19.495 1.00 81.50 149 GLN A N 1
ATOM 1154 C CA . GLN A 1 149 ? 36.586 12.560 -20.533 1.00 81.50 149 GLN A CA 1
ATOM 1155 C C . GLN A 1 149 ? 35.107 12.461 -20.133 1.00 81.50 149 GLN A C 1
ATOM 1157 O O . GLN A 1 149 ? 34.289 13.292 -20.539 1.00 81.50 149 GLN A O 1
ATOM 1162 N N . LEU A 1 150 ? 34.735 11.440 -19.355 1.00 80.25 150 LEU A N 1
ATOM 1163 C CA . LEU A 1 150 ? 33.374 11.283 -18.844 1.00 80.25 150 LEU A CA 1
ATOM 1164 C C . LEU A 1 150 ? 33.072 12.270 -17.713 1.00 80.25 150 LEU A C 1
ATOM 1166 O O . LEU A 1 150 ? 31.987 12.852 -17.718 1.00 80.25 150 LEU A O 1
ATOM 1170 N N . THR A 1 151 ? 34.006 12.517 -16.792 1.00 84.50 151 THR A N 1
ATOM 1171 C CA . THR A 1 151 ? 33.829 13.527 -15.737 1.00 84.50 151 THR A CA 1
ATOM 1172 C C . THR A 1 151 ? 33.759 14.940 -16.303 1.00 84.50 151 THR A C 1
ATOM 1174 O O . THR A 1 151 ? 32.875 15.694 -15.900 1.00 84.50 151 THR A O 1
ATOM 1177 N N . GLU A 1 152 ? 34.581 15.289 -17.295 1.00 89.31 152 GLU A N 1
ATOM 1178 C CA . GLU A 1 152 ? 34.477 16.582 -17.989 1.00 89.31 152 GLU A CA 1
ATOM 1179 C C . GLU A 1 152 ? 33.129 16.741 -18.706 1.00 89.31 152 GLU A C 1
ATOM 1181 O O . GLU A 1 152 ? 32.481 17.791 -18.621 1.00 89.31 152 GLU A O 1
ATOM 1186 N N . LYS A 1 153 ? 32.643 15.680 -19.366 1.00 89.50 153 LYS A N 1
ATOM 1187 C CA . LYS A 1 153 ? 31.311 15.690 -19.988 1.00 89.50 153 LYS A CA 1
ATOM 1188 C C . LYS A 1 153 ? 30.198 15.848 -18.954 1.00 89.50 153 LYS A C 1
ATOM 1190 O O . LYS A 1 153 ? 29.291 16.646 -19.193 1.00 89.50 153 LYS A O 1
ATOM 1195 N N . LEU A 1 154 ? 30.266 15.162 -17.812 1.00 88.44 154 LEU A N 1
ATOM 1196 C CA . LEU A 1 154 ? 29.292 15.315 -16.727 1.00 88.44 154 LEU A CA 1
ATOM 1197 C C . LEU A 1 154 ? 29.289 16.744 -16.166 1.00 88.44 154 LEU A C 1
ATOM 1199 O O . LEU A 1 154 ? 28.226 17.358 -16.104 1.00 88.44 154 LEU A O 1
ATOM 1203 N N . GLN A 1 155 ? 30.458 17.325 -15.887 1.00 88.44 155 GLN A N 1
ATOM 1204 C CA . GLN A 1 155 ? 30.578 18.714 -15.423 1.00 88.44 155 GLN A CA 1
ATOM 1205 C C . GLN A 1 155 ? 30.029 19.722 -16.447 1.00 88.44 155 GLN A C 1
ATOM 1207 O O . GLN A 1 155 ? 29.372 20.704 -16.087 1.00 88.44 155 GLN A O 1
ATOM 1212 N N . SER A 1 156 ? 30.245 19.479 -17.745 1.00 88.12 156 SER A N 1
ATOM 1213 C CA . SER A 1 156 ? 29.699 20.333 -18.807 1.00 88.12 156 SER A CA 1
ATOM 1214 C C . SER A 1 156 ? 28.165 20.284 -18.872 1.00 88.12 156 SER A C 1
ATOM 1216 O O . SER A 1 156 ? 27.517 21.324 -19.029 1.00 88.12 156 SER A O 1
ATOM 1218 N N . LEU A 1 157 ? 27.575 19.099 -18.678 1.00 81.81 157 LEU A N 1
ATOM 1219 C CA . LEU A 1 157 ? 26.126 18.895 -18.659 1.00 81.81 157 LEU A CA 1
ATOM 1220 C C . LEU A 1 157 ? 25.491 19.513 -17.410 1.00 81.81 157 LEU A C 1
ATOM 1222 O O . LEU A 1 157 ? 24.451 20.166 -17.512 1.00 81.81 157 LEU A O 1
ATOM 1226 N N . GLU A 1 158 ? 26.134 19.387 -16.249 1.00 85.31 158 GLU A N 1
ATOM 1227 C CA . GLU A 1 158 ? 25.705 20.049 -15.014 1.00 85.31 158 GLU A CA 1
ATOM 1228 C C . GLU A 1 158 ? 25.673 21.571 -15.174 1.00 85.31 158 GLU A C 1
ATOM 1230 O O . GLU A 1 158 ? 24.691 22.214 -14.800 1.00 85.31 158 GLU A O 1
ATOM 1235 N N . LYS A 1 159 ? 26.684 22.158 -15.825 1.00 82.25 159 LYS A N 1
ATOM 1236 C CA . LYS A 1 159 ? 26.726 23.598 -16.117 1.00 82.25 159 LYS A CA 1
ATOM 1237 C C . LYS A 1 159 ? 25.626 24.032 -17.096 1.00 82.25 159 LYS A C 1
ATOM 1239 O O . LYS A 1 159 ? 25.048 25.109 -16.935 1.00 82.25 159 LYS A O 1
ATOM 1244 N N . GLN A 1 160 ? 25.280 23.195 -18.076 1.00 77.38 160 GLN A N 1
ATOM 1245 C CA . GLN A 1 160 ? 24.152 23.438 -18.989 1.00 77.38 160 GLN A CA 1
ATOM 1246 C C . GLN A 1 160 ? 22.786 23.338 -18.284 1.00 77.38 160 GLN A C 1
ATOM 1248 O O . GLN A 1 160 ? 21.874 24.124 -18.572 1.00 77.38 160 GLN A O 1
ATOM 1253 N N . LEU A 1 161 ? 22.645 22.418 -17.326 1.00 69.88 161 LEU A N 1
ATOM 1254 C CA . LEU A 1 161 ? 21.457 22.271 -16.478 1.00 69.88 161 LEU A CA 1
ATOM 1255 C C . LEU A 1 161 ? 21.323 23.424 -15.470 1.00 69.88 161 LEU A C 1
ATOM 1257 O O . LEU A 1 161 ? 20.217 23.936 -15.278 1.00 69.88 161 LEU A O 1
ATOM 1261 N N . ALA A 1 162 ? 22.434 23.889 -14.893 1.00 69.38 162 ALA A N 1
ATOM 1262 C CA . ALA A 1 162 ? 22.484 25.074 -14.038 1.00 69.38 162 ALA A CA 1
ATOM 1263 C C . ALA A 1 162 ? 22.102 26.346 -14.819 1.00 69.38 162 ALA A C 1
ATOM 1265 O O . ALA A 1 162 ? 21.197 27.071 -14.412 1.00 69.38 162 ALA A O 1
ATOM 1266 N N . GLY A 1 163 ? 22.666 26.550 -16.016 1.00 61.03 163 GLY A N 1
ATOM 1267 C CA . GLY A 1 163 ? 22.293 27.668 -16.894 1.00 61.03 163 GLY A CA 1
ATOM 1268 C C . GLY A 1 163 ? 20.834 27.622 -17.374 1.00 61.03 163 GLY A C 1
ATOM 1269 O O . GLY A 1 163 ? 20.196 28.663 -17.548 1.00 61.03 163 GLY A O 1
ATOM 1270 N N . SER A 1 164 ? 20.261 26.424 -17.539 1.00 58.47 164 SER A N 1
ATOM 1271 C CA . SER A 1 164 ? 18.832 26.257 -17.842 1.00 58.47 164 SER A CA 1
ATOM 1272 C C . SER A 1 164 ? 17.926 26.576 -16.651 1.00 58.47 164 SER A C 1
ATOM 1274 O O . SER A 1 164 ? 16.815 27.065 -16.860 1.00 58.47 164 SER A O 1
ATOM 1276 N N . ARG A 1 165 ? 18.375 26.348 -15.408 1.00 57.56 165 ARG A N 1
ATOM 1277 C CA . ARG A 1 165 ? 17.660 26.782 -14.193 1.00 57.56 165 ARG A CA 1
ATOM 1278 C C 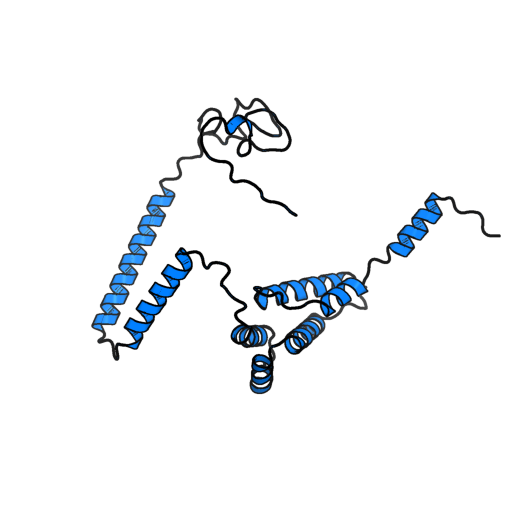. ARG A 1 165 ? 17.640 28.308 -14.069 1.00 57.56 165 ARG A C 1
ATOM 1280 O O . ARG A 1 165 ? 16.562 28.854 -13.832 1.00 57.56 165 ARG A O 1
ATOM 1287 N N . GLU A 1 166 ? 18.758 28.980 -14.346 1.00 53.56 166 GLU A N 1
ATOM 1288 C CA . GLU A 1 166 ? 18.869 30.450 -14.345 1.00 53.56 166 GLU A CA 1
ATOM 1289 C C . GLU A 1 166 ? 17.963 31.114 -15.405 1.00 53.56 166 GLU A C 1
ATOM 1291 O O . GLU A 1 166 ? 17.290 32.113 -15.155 1.00 53.56 166 GLU A O 1
ATOM 1296 N N . ARG A 1 167 ? 17.866 30.530 -16.609 1.00 53.66 167 ARG A N 1
ATOM 1297 C CA . ARG A 1 167 ? 16.952 31.036 -17.654 1.00 53.66 167 ARG A CA 1
ATOM 1298 C C . ARG A 1 167 ? 15.476 30.809 -17.312 1.00 53.66 167 ARG A C 1
ATOM 1300 O O . ARG A 1 167 ? 14.617 31.573 -17.749 1.00 53.66 167 ARG A O 1
ATOM 1307 N N . ARG A 1 168 ? 15.163 29.778 -16.519 1.00 54.94 168 ARG A N 1
ATOM 1308 C CA . ARG A 1 168 ? 13.791 29.457 -16.090 1.00 54.94 168 ARG A CA 1
ATOM 1309 C C . ARG A 1 168 ? 13.316 30.333 -14.926 1.00 54.94 168 ARG A C 1
ATOM 1311 O O . ARG A 1 168 ? 12.106 30.511 -14.784 1.00 54.94 168 ARG A O 1
ATOM 1318 N N . SER A 1 169 ? 14.230 30.889 -14.125 1.00 56.12 169 SER A N 1
ATOM 1319 C CA . SER A 1 169 ? 13.906 31.843 -13.055 1.00 56.12 169 SER A CA 1
ATOM 1320 C C . SER A 1 169 ? 13.649 33.261 -13.585 1.00 56.12 169 SER A C 1
ATOM 1322 O O . SER A 1 169 ? 12.747 33.926 -13.084 1.00 56.12 169 SER A O 1
ATOM 1324 N N . MET A 1 170 ? 14.325 33.687 -14.659 1.00 55.41 170 MET A N 1
ATOM 1325 C CA . MET A 1 170 ? 14.130 35.010 -15.287 1.00 55.41 170 MET A CA 1
ATOM 1326 C C . MET A 1 170 ? 12.892 35.122 -16.207 1.00 55.41 170 MET A C 1
ATOM 1328 O O . MET A 1 170 ? 12.479 36.228 -16.548 1.00 55.41 170 MET A O 1
ATOM 1332 N N . ALA A 1 171 ? 12.264 34.007 -16.608 1.00 56.00 171 ALA A N 1
ATOM 1333 C CA . ALA A 1 171 ? 11.146 33.995 -17.569 1.00 56.00 171 ALA A CA 1
ATOM 1334 C C . ALA A 1 171 ? 9.745 33.787 -16.954 1.00 56.00 171 ALA A C 1
ATOM 1336 O O . ALA A 1 171 ? 8.767 33.625 -17.689 1.00 56.00 171 ALA A O 1
ATOM 1337 N N . ARG A 1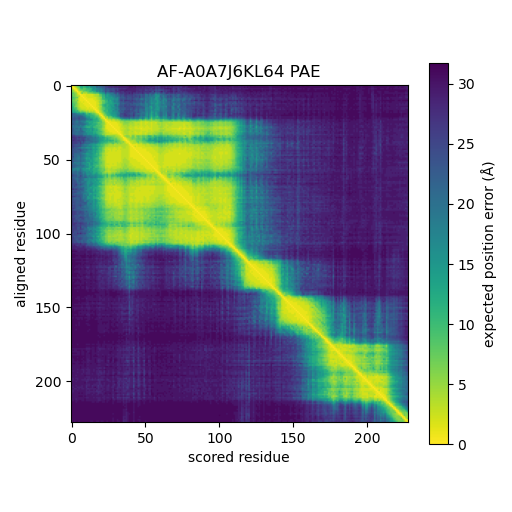 172 ? 9.589 33.811 -15.621 1.00 57.97 172 ARG A N 1
ATOM 1338 C CA . ARG A 1 172 ? 8.249 33.922 -15.016 1.00 57.97 172 ARG A CA 1
ATOM 1339 C C . ARG A 1 172 ? 7.824 35.385 -15.001 1.00 57.97 172 ARG A C 1
ATOM 1341 O O . ARG A 1 172 ? 7.919 36.066 -13.987 1.00 57.97 172 ARG A O 1
ATOM 1348 N N . ARG A 1 173 ? 7.314 35.861 -16.139 1.00 59.66 173 ARG A N 1
ATOM 1349 C CA . ARG A 1 173 ? 6.516 37.093 -16.173 1.00 59.66 173 ARG A CA 1
ATOM 1350 C C . ARG A 1 173 ? 5.365 36.913 -15.159 1.00 59.66 173 ARG A C 1
ATOM 1352 O O . ARG A 1 173 ? 4.738 35.848 -15.188 1.00 59.66 173 ARG A O 1
ATOM 1359 N N . PRO A 1 174 ? 5.113 37.864 -14.238 1.00 60.06 174 PRO A N 1
ATOM 1360 C CA . PRO A 1 174 ? 4.059 37.713 -13.236 1.00 60.06 174 PRO A CA 1
ATOM 1361 C C . PRO A 1 174 ? 2.724 37.419 -13.933 1.00 60.06 174 PRO A C 1
ATOM 1363 O O . PRO A 1 174 ? 2.511 37.911 -15.046 1.00 60.06 174 PRO A O 1
ATOM 1366 N N . PRO A 1 175 ? 1.848 36.585 -13.340 1.00 66.06 175 PRO A N 1
ATOM 1367 C CA . PRO A 1 175 ? 0.622 36.164 -13.999 1.00 66.06 175 PRO A CA 1
ATOM 1368 C C . PRO A 1 175 ? -0.233 37.398 -14.278 1.00 66.06 175 PRO A C 1
ATOM 1370 O O . PRO A 1 175 ? -0.817 37.976 -13.366 1.00 66.06 175 PRO A O 1
ATOM 1373 N N . ALA A 1 176 ? -0.285 37.814 -15.542 1.00 74.88 176 ALA A N 1
ATOM 1374 C CA . ALA A 1 176 ? -1.217 38.838 -15.973 1.00 74.88 176 ALA A CA 1
ATOM 1375 C C . ALA A 1 176 ? -2.638 38.326 -15.722 1.00 74.88 176 ALA A C 1
ATOM 1377 O O . ALA A 1 176 ? -2.946 37.156 -15.981 1.00 74.88 176 ALA A O 1
ATOM 1378 N N . CYS A 1 177 ? -3.501 39.196 -15.210 1.00 77.94 177 CYS A N 1
ATOM 1379 C CA . CYS A 1 177 ? -4.877 38.863 -14.895 1.00 77.94 177 CYS A CA 1
ATOM 1380 C C . CYS A 1 177 ? -5.575 38.253 -16.117 1.00 77.94 177 CYS A C 1
ATOM 1382 O O . CYS A 1 177 ? -5.621 38.852 -17.189 1.00 77.94 177 CYS A O 1
ATOM 1384 N N . GLY A 1 178 ? -6.174 37.072 -15.962 1.00 75.31 178 GLY A N 1
ATOM 1385 C CA . GLY A 1 178 ? -6.855 36.387 -17.066 1.00 75.31 178 GLY A CA 1
ATOM 1386 C C . GLY A 1 178 ? -8.136 37.078 -17.556 1.00 75.31 178 GLY A C 1
ATOM 1387 O O . GLY A 1 178 ? -8.703 36.629 -18.550 1.00 75.31 178 GLY A O 1
ATOM 1388 N N . ILE A 1 179 ? -8.593 38.127 -16.858 1.00 76.56 179 ILE A N 1
ATOM 1389 C CA . ILE A 1 179 ? -9.807 38.900 -17.167 1.00 76.56 179 ILE A CA 1
ATOM 1390 C C . ILE A 1 179 ? -9.438 40.233 -17.835 1.00 76.56 179 ILE A C 1
ATOM 1392 O O . ILE A 1 179 ? -9.879 40.487 -18.950 1.00 76.56 179 ILE A O 1
ATOM 1396 N N . CYS A 1 180 ? -8.598 41.061 -17.201 1.00 81.00 180 CYS A N 1
ATOM 1397 C CA . CYS A 1 180 ? -8.246 42.398 -17.710 1.00 81.00 180 CYS A CA 1
ATOM 1398 C C . CYS A 1 180 ? -6.773 42.563 -18.127 1.00 81.00 180 CYS A C 1
ATOM 1400 O O . CYS A 1 180 ? -6.356 43.661 -18.478 1.00 81.00 180 CYS A O 1
ATOM 1402 N N . ARG A 1 181 ? -5.967 41.493 -18.068 1.00 79.38 181 ARG A N 1
ATOM 1403 C CA . ARG A 1 181 ? -4.526 41.467 -18.401 1.00 79.38 181 ARG A CA 1
ATOM 1404 C C . ARG A 1 181 ? -3.636 42.418 -17.585 1.00 79.38 181 ARG A C 1
ATOM 1406 O O . ARG A 1 181 ? -2.470 42.590 -17.925 1.00 79.38 181 ARG A O 1
ATOM 1413 N N . GLY A 1 182 ? -4.148 42.984 -16.491 1.00 81.62 182 GLY A N 1
ATOM 1414 C CA . GLY A 1 182 ? -3.376 43.799 -15.550 1.00 81.62 182 GLY A CA 1
ATOM 1415 C C . GLY A 1 182 ? -2.392 42.988 -14.698 1.00 81.62 182 GLY A C 1
ATOM 1416 O O . GLY A 1 182 ? -2.461 41.761 -14.641 1.00 81.62 182 GLY A O 1
ATOM 1417 N N . ALA A 1 183 ? -1.485 43.678 -14.005 1.00 82.00 183 ALA A N 1
ATOM 1418 C CA . ALA A 1 183 ? -0.464 43.078 -13.139 1.00 82.00 183 ALA A CA 1
ATOM 1419 C C . ALA A 1 183 ? -1.017 42.671 -11.752 1.00 82.00 183 ALA A C 1
ATOM 1421 O O . ALA A 1 183 ? -0.545 43.139 -10.722 1.00 82.00 183 ALA A O 1
ATOM 1422 N N . HIS A 1 184 ? -2.050 41.826 -11.725 1.00 81.25 184 HIS A N 1
ATOM 1423 C CA . HIS A 1 184 ? -2.642 41.256 -10.508 1.00 81.25 184 HIS A CA 1
ATOM 1424 C C . HIS A 1 184 ? -3.179 39.845 -10.776 1.00 81.25 184 HIS A C 1
ATOM 1426 O O . HIS A 1 184 ? -3.449 39.473 -11.921 1.00 81.25 184 HIS A O 1
ATOM 1432 N N . ALA A 1 185 ? -3.375 39.054 -9.719 1.00 79.38 185 ALA A N 1
ATOM 1433 C CA . ALA A 1 185 ? -3.980 37.735 -9.845 1.00 79.38 185 ALA A CA 1
ATOM 1434 C C . ALA A 1 185 ? -5.461 37.849 -10.239 1.00 79.38 185 ALA A C 1
ATOM 1436 O O . ALA A 1 185 ? -6.176 38.727 -9.771 1.00 79.38 185 ALA A O 1
ATOM 1437 N N . THR A 1 186 ? -5.960 36.919 -11.058 1.00 75.19 186 THR A N 1
ATOM 1438 C CA . THR A 1 186 ? -7.349 36.937 -11.559 1.00 75.19 186 THR A CA 1
ATOM 1439 C C . THR A 1 186 ? -8.414 37.024 -10.453 1.00 75.19 186 THR A C 1
ATOM 1441 O O . THR A 1 186 ? -9.489 37.567 -10.689 1.00 75.19 186 THR A O 1
ATOM 1444 N N . LYS A 1 187 ? -8.119 36.526 -9.244 1.00 74.44 187 LYS A N 1
ATOM 1445 C CA . LYS A 1 187 ? -9.013 36.598 -8.072 1.00 74.44 187 LYS A CA 1
ATOM 1446 C C . LYS A 1 187 ? -9.178 38.029 -7.532 1.00 74.44 187 LYS A C 1
ATOM 1448 O O . LYS A 1 187 ? -10.262 38.417 -7.093 1.00 74.44 187 LYS A O 1
ATOM 1453 N N . ASP A 1 188 ? -8.131 38.833 -7.659 1.00 75.94 188 ASP A N 1
ATOM 1454 C CA . ASP A 1 188 ? -8.048 40.203 -7.145 1.00 75.94 188 ASP A CA 1
ATOM 1455 C C . ASP A 1 188 ? -8.370 41.239 -8.227 1.00 75.94 188 ASP A C 1
ATOM 1457 O O . ASP A 1 188 ? -8.087 42.424 -8.083 1.00 75.94 188 ASP A O 1
ATOM 1461 N N . CYS A 1 189 ? -8.972 40.803 -9.339 1.00 80.94 189 CYS A N 1
ATOM 1462 C CA . CYS A 1 189 ? -9.312 41.701 -10.426 1.00 80.94 189 CYS A CA 1
ATOM 1463 C C . CYS A 1 189 ? -10.423 42.674 -10.009 1.00 80.94 189 CYS A C 1
ATOM 1465 O O . CYS A 1 189 ? -11.504 42.213 -9.633 1.00 80.94 189 CYS A O 1
ATOM 1467 N N . PRO A 1 190 ? -10.221 44.000 -10.132 1.00 79.31 190 PRO A N 1
ATOM 1468 C CA . PRO A 1 190 ? -11.272 44.983 -9.862 1.00 79.31 190 PRO A CA 1
ATOM 1469 C C . PRO A 1 190 ? -12.417 44.911 -10.885 1.00 79.31 190 PRO A C 1
ATOM 1471 O O . PRO A 1 190 ? -13.514 45.373 -10.611 1.00 79.31 190 PRO A O 1
ATOM 1474 N N . GLY A 1 191 ? -12.184 44.291 -12.049 1.00 73.81 191 GLY A N 1
ATOM 1475 C CA . GLY A 1 191 ? -13.199 44.033 -13.075 1.00 73.81 191 GLY A CA 1
ATOM 1476 C C . GLY A 1 191 ? -13.899 42.674 -12.956 1.00 73.81 191 GLY A C 1
ATOM 1477 O O . GLY A 1 191 ? -14.558 42.259 -13.912 1.00 73.81 191 GLY A O 1
ATOM 1478 N N . LYS A 1 192 ? -13.732 41.932 -11.846 1.00 74.81 192 LYS A N 1
ATOM 1479 C CA . LYS A 1 192 ? -14.454 40.664 -11.659 1.00 74.81 192 LYS A CA 1
ATOM 1480 C C . LYS A 1 192 ? -15.945 40.949 -11.467 1.00 74.81 192 LYS A C 1
ATOM 1482 O O . LYS A 1 192 ? -16.321 41.750 -10.620 1.00 74.81 192 LYS A O 1
ATOM 1487 N N . LYS A 1 193 ? -16.794 40.281 -12.249 1.00 72.06 193 LYS A N 1
ATOM 1488 C CA . LYS A 1 193 ? -18.254 40.457 -12.166 1.00 72.06 193 LYS A CA 1
ATOM 1489 C C . LYS A 1 193 ? -18.880 39.722 -10.973 1.00 72.06 193 LYS A C 1
ATOM 1491 O O . LYS A 1 193 ? -19.981 40.070 -10.575 1.00 72.06 193 LYS A O 1
ATOM 1496 N N . PHE A 1 194 ? -18.183 38.730 -10.404 1.00 73.25 194 PHE A N 1
ATOM 1497 C CA . PHE A 1 194 ? -18.717 37.828 -9.375 1.00 73.25 194 PHE A CA 1
ATOM 1498 C C . PHE A 1 194 ? -17.642 37.448 -8.342 1.00 73.25 194 PHE A C 1
ATOM 1500 O O . PHE A 1 194 ? -16.469 37.308 -8.705 1.00 73.25 194 PHE A O 1
ATOM 1507 N N . SER A 1 195 ? -18.029 37.295 -7.067 1.00 70.62 195 SER A N 1
ATOM 1508 C CA . SER A 1 195 ? -17.135 36.940 -5.948 1.00 70.62 195 SER A CA 1
ATOM 1509 C C . SER A 1 195 ? -16.928 35.433 -5.784 1.00 70.62 195 SER A C 1
ATOM 1511 O O . SER A 1 195 ? -15.816 35.022 -5.459 1.00 70.62 195 SER A O 1
ATOM 1513 N N . ASP A 1 196 ? -17.950 34.624 -6.079 1.00 70.38 196 ASP A N 1
ATOM 1514 C CA . ASP A 1 196 ? -17.954 33.171 -5.885 1.00 70.38 196 ASP A CA 1
ATOM 1515 C C . ASP A 1 196 ? -18.354 32.424 -7.163 1.00 70.38 196 ASP A C 1
ATOM 1517 O O . ASP A 1 196 ? -19.164 32.896 -7.961 1.00 70.38 196 ASP A O 1
ATOM 1521 N N . GLY A 1 197 ? -17.758 31.247 -7.376 1.00 76.00 197 GLY A N 1
ATOM 1522 C CA . GLY A 1 197 ? -17.956 30.444 -8.585 1.00 76.00 197 GLY A CA 1
ATOM 1523 C C . GLY A 1 197 ? -17.086 30.879 -9.773 1.00 76.00 197 GLY A C 1
ATOM 1524 O O . GLY A 1 197 ? -15.921 31.265 -9.633 1.00 76.00 197 GLY A O 1
ATOM 1525 N N . CYS A 1 198 ? -17.616 30.746 -10.985 1.00 80.81 198 CYS A N 1
ATOM 1526 C CA . CYS A 1 198 ? -16.895 31.037 -12.212 1.00 80.81 198 CYS A CA 1
ATOM 1527 C C . CYS A 1 198 ? -16.772 32.544 -12.453 1.00 80.81 198 CYS A C 1
ATOM 1529 O O . CYS A 1 198 ? -17.716 33.202 -12.881 1.00 80.81 198 CYS A O 1
ATOM 1531 N N . TYR A 1 199 ? -15.560 33.081 -12.310 1.00 75.62 199 TYR A N 1
ATOM 1532 C CA . TYR A 1 199 ? -15.287 34.511 -12.509 1.00 75.62 199 TYR A CA 1
ATOM 1533 C C . TYR A 1 199 ? -15.508 35.042 -13.944 1.00 75.62 199 TYR A C 1
ATOM 1535 O O . TYR A 1 199 ? -15.410 36.250 -14.149 1.00 75.62 199 TYR A O 1
ATOM 1543 N N . LEU A 1 200 ? -15.775 34.178 -14.940 1.00 74.31 200 LEU A N 1
ATOM 1544 C CA . LEU A 1 200 ? -16.086 34.597 -16.319 1.00 74.31 200 LEU A CA 1
ATOM 1545 C C . LEU A 1 200 ? -17.591 34.664 -16.614 1.00 74.31 200 LEU A C 1
ATOM 1547 O O . LEU A 1 200 ? -18.019 35.618 -17.255 1.00 74.31 200 LEU A O 1
ATOM 1551 N N . CYS A 1 201 ? -18.376 33.666 -16.193 1.00 79.62 201 CYS A N 1
ATOM 1552 C CA . CYS A 1 201 ? -19.808 33.580 -16.518 1.00 79.62 201 CYS A CA 1
ATOM 1553 C C . CYS A 1 201 ? -20.743 33.729 -15.307 1.00 79.62 201 CYS A C 1
ATOM 1555 O O . CYS A 1 201 ? -21.946 33.841 -15.498 1.00 79.62 201 CYS A O 1
ATOM 1557 N N . GLY A 1 202 ? -20.216 33.720 -14.080 1.00 75.25 202 GLY A N 1
ATOM 1558 C CA . GLY A 1 202 ? -21.004 33.795 -12.844 1.00 75.25 202 GLY A CA 1
ATOM 1559 C C . GLY A 1 202 ? -21.653 32.480 -12.410 1.00 75.25 202 GLY A C 1
ATOM 1560 O O . GLY A 1 202 ? -22.346 32.453 -11.400 1.00 75.25 202 GLY A O 1
ATOM 1561 N N . GLY A 1 203 ? -21.435 31.380 -13.140 1.00 79.00 203 GLY A N 1
ATOM 1562 C CA . GLY A 1 203 ? -21.984 30.070 -12.787 1.00 79.00 203 GLY A CA 1
ATOM 1563 C C . GLY A 1 203 ? -21.347 29.475 -11.527 1.00 79.00 203 GLY A C 1
ATOM 1564 O O . GLY A 1 203 ? -20.129 29.531 -11.349 1.00 79.00 203 GLY A O 1
ATOM 1565 N N . VAL A 1 204 ? -22.162 28.853 -10.677 1.00 77.38 204 VAL A N 1
ATOM 1566 C CA . VAL A 1 204 ? -21.706 28.077 -9.513 1.00 77.38 204 VAL A CA 1
ATOM 1567 C C . VAL A 1 204 ? -21.411 26.624 -9.916 1.00 77.38 204 VAL A C 1
ATOM 1569 O O . VAL A 1 204 ? -21.996 26.106 -10.864 1.00 77.38 204 VAL A O 1
ATOM 1572 N N . GLY A 1 205 ? -20.461 25.967 -9.245 1.00 78.81 205 GLY A N 1
ATOM 1573 C CA . GLY A 1 205 ? -20.092 24.564 -9.515 1.00 78.81 205 GLY A CA 1
ATOM 1574 C C . GLY A 1 205 ? -18.895 24.341 -10.454 1.00 78.81 205 GLY A C 1
ATOM 1575 O O . GLY A 1 205 ? -18.433 23.212 -10.586 1.00 78.81 205 GLY A O 1
ATOM 1576 N N . HIS A 1 206 ? -18.329 25.389 -11.061 1.00 80.56 206 HIS A N 1
ATOM 1577 C CA . HIS A 1 206 ? -17.061 25.307 -11.798 1.00 80.56 206 HIS A CA 1
ATOM 1578 C C . HIS A 1 206 ? -16.241 26.596 -11.640 1.00 80.56 206 HIS A C 1
ATOM 1580 O O . HIS A 1 206 ? -16.782 27.672 -11.404 1.00 80.56 206 HIS A O 1
ATOM 1586 N N . LEU A 1 207 ? -14.915 26.507 -11.783 1.00 79.75 207 LEU A N 1
ATOM 1587 C CA . LEU A 1 207 ? -14.050 27.690 -11.844 1.00 79.75 207 LEU A CA 1
ATOM 1588 C C . LEU A 1 207 ? -13.888 28.176 -13.288 1.00 79.75 207 LEU A C 1
ATOM 1590 O O . LEU A 1 207 ? -14.031 27.408 -14.232 1.00 79.75 207 LEU A O 1
ATOM 1594 N N . ALA A 1 208 ? -13.455 29.428 -13.448 1.00 73.25 208 ALA A N 1
ATOM 1595 C CA . ALA A 1 208 ? -13.080 30.084 -14.709 1.00 73.25 208 ALA A CA 1
ATOM 1596 C C . ALA A 1 208 ? -12.356 29.200 -15.751 1.00 73.25 208 ALA A C 1
ATOM 1598 O O . ALA A 1 208 ? -12.565 29.357 -16.953 1.00 73.25 208 ALA A O 1
ATOM 1599 N N . ARG A 1 209 ? -11.486 28.287 -15.297 1.00 74.62 209 ARG A N 1
ATOM 1600 C CA . ARG A 1 209 ? -10.717 27.370 -16.157 1.00 74.62 209 ARG A CA 1
ATOM 1601 C C . ARG A 1 209 ? -11.567 26.260 -16.782 1.00 74.62 209 ARG A C 1
ATOM 1603 O O . ARG A 1 209 ? -11.254 25.827 -17.879 1.00 74.62 209 ARG A O 1
ATOM 1610 N N . ASN A 1 210 ? -12.643 25.872 -16.106 1.00 74.12 210 ASN A N 1
ATOM 1611 C CA . ASN A 1 210 ? -13.604 24.850 -16.518 1.00 74.12 210 ASN A CA 1
ATOM 1612 C C . ASN A 1 210 ? -14.931 25.491 -16.957 1.00 74.12 210 ASN A C 1
ATOM 1614 O O . ASN A 1 210 ? -15.986 24.879 -16.838 1.00 74.12 210 ASN A O 1
ATOM 1618 N N . CYS A 1 211 ? -14.893 26.758 -17.387 1.00 80.44 211 CYS A N 1
ATOM 1619 C CA . CYS A 1 211 ? -16.085 27.468 -17.824 1.00 80.44 211 CYS A CA 1
ATOM 1620 C C . CYS A 1 211 ? -16.561 26.920 -19.175 1.00 80.44 211 CYS A C 1
ATOM 1622 O O . CYS A 1 211 ? -15.821 27.049 -20.153 1.00 80.44 211 CYS A O 1
ATOM 1624 N N . PRO A 1 212 ? -17.782 26.367 -19.264 1.00 77.00 212 PRO A N 1
ATOM 1625 C CA . PRO A 1 212 ? -18.296 25.782 -20.499 1.00 77.00 212 PRO A CA 1
ATOM 1626 C C . PRO A 1 212 ? -18.496 26.842 -21.590 1.00 77.00 212 PRO A C 1
ATOM 1628 O O . PRO A 1 212 ? -18.264 26.582 -22.764 1.00 77.00 212 PRO A O 1
ATOM 1631 N N . SER A 1 213 ? -18.796 28.094 -21.221 1.00 70.38 213 SER A N 1
ATOM 1632 C CA . SER A 1 213 ? -18.837 29.211 -22.179 1.00 70.38 213 SER A CA 1
ATOM 1633 C C . SER A 1 213 ? -17.460 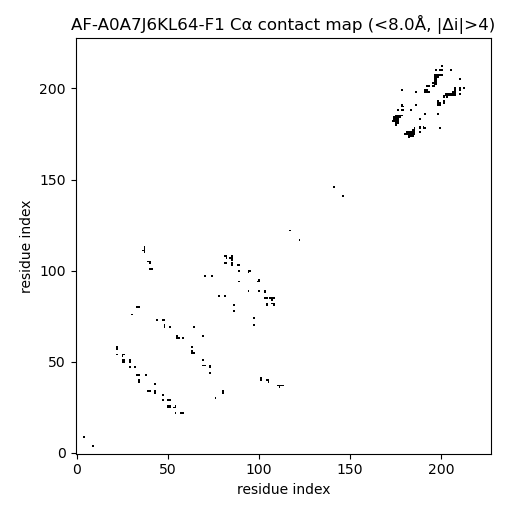29.590 -22.739 1.00 70.38 213 SER A C 1
ATOM 1635 O O . SER A 1 213 ? -17.375 30.349 -23.699 1.00 70.38 213 SER A O 1
ATOM 1637 N N . ARG A 1 214 ? -16.364 29.076 -22.162 1.00 67.38 214 ARG A N 1
ATOM 1638 C CA . ARG A 1 214 ? -14.997 29.283 -22.661 1.00 67.38 214 ARG A CA 1
ATOM 1639 C C . ARG A 1 214 ? -14.629 28.302 -23.782 1.00 67.38 214 ARG A C 1
ATOM 1641 O O . ARG A 1 214 ? -13.628 28.536 -24.448 1.00 67.38 214 ARG A O 1
ATOM 1648 N N . GLN A 1 215 ? -15.432 27.256 -24.021 1.00 57.59 215 GLN A N 1
ATOM 1649 C CA . GLN A 1 215 ? -15.230 26.270 -25.099 1.00 57.59 215 GLN A CA 1
ATOM 1650 C C . GLN A 1 215 ? -15.611 26.776 -26.507 1.00 57.59 215 GLN A C 1
ATOM 1652 O O . GLN A 1 215 ? -15.550 26.014 -27.466 1.00 57.59 215 GLN A O 1
ATOM 1657 N N . GLY A 1 216 ? -15.947 28.059 -26.672 1.00 55.28 216 GLY A N 1
ATOM 1658 C CA . GLY A 1 216 ? -16.276 28.640 -27.979 1.00 55.28 216 GLY A CA 1
ATOM 1659 C C . GLY A 1 216 ? -15.105 28.787 -28.962 1.00 55.28 216 GLY A C 1
ATOM 1660 O O . GLY A 1 216 ? -15.347 29.112 -30.119 1.00 55.28 216 GLY A O 1
ATOM 1661 N N . THR A 1 217 ? -13.851 28.553 -28.557 1.00 52.59 217 THR A N 1
ATOM 1662 C CA . THR A 1 217 ? -12.699 28.576 -29.475 1.00 52.59 217 THR A CA 1
ATOM 1663 C C . THR A 1 217 ? -11.644 27.526 -29.112 1.00 52.59 217 THR A C 1
ATOM 1665 O O . THR A 1 217 ? -10.706 27.775 -28.361 1.00 52.59 217 THR A O 1
ATOM 1668 N N . GLY A 1 218 ? -11.775 26.344 -29.720 1.00 49.84 218 GLY A N 1
ATOM 1669 C CA . GLY A 1 218 ? -10.647 25.449 -29.984 1.00 49.84 218 GLY A CA 1
ATOM 1670 C C . GLY A 1 218 ? -10.389 24.345 -28.958 1.00 49.84 218 GLY A C 1
ATOM 1671 O O . GLY A 1 218 ? -9.607 24.530 -28.030 1.00 49.84 218 GLY A O 1
ATOM 1672 N N . SER A 1 219 ? -10.920 23.157 -29.268 1.00 39.12 219 SER A N 1
ATOM 1673 C CA . SER A 1 219 ? -10.272 21.829 -29.174 1.00 39.12 219 SER A CA 1
ATOM 1674 C C . SER A 1 219 ? -11.113 20.771 -28.456 1.00 39.12 219 SER A C 1
ATOM 1676 O O . SER A 1 219 ? -11.166 20.709 -27.234 1.00 39.12 219 SER A O 1
ATOM 1678 N N . ALA A 1 220 ? -11.734 19.940 -29.298 1.00 41.00 220 ALA A N 1
ATOM 1679 C CA . ALA A 1 220 ? -11.936 18.499 -29.171 1.00 41.00 220 ALA A CA 1
ATOM 1680 C C . ALA A 1 220 ? -12.295 17.936 -27.783 1.00 41.00 220 ALA A C 1
ATOM 1682 O O . ALA A 1 220 ? -11.440 17.614 -26.961 1.00 41.00 220 ALA A O 1
ATOM 1683 N N . ALA A 1 221 ? -13.595 17.694 -27.614 1.00 41.72 221 ALA A N 1
ATOM 1684 C CA . ALA A 1 221 ? -14.120 16.658 -26.742 1.00 41.72 221 ALA A CA 1
ATOM 1685 C C . ALA A 1 221 ? -13.604 15.274 -27.187 1.00 41.72 221 ALA A C 1
ATOM 1687 O O . ALA A 1 221 ? -13.767 14.894 -28.346 1.00 41.72 221 ALA A O 1
ATOM 1688 N N . GLY A 1 222 ? -13.003 14.523 -26.263 1.00 36.12 222 GLY A N 1
ATOM 1689 C CA . GLY A 1 222 ? -12.903 13.066 -26.354 1.00 36.12 222 GLY A CA 1
ATOM 1690 C C . GLY A 1 222 ? -14.105 12.441 -25.631 1.00 36.12 222 GLY A C 1
ATOM 1691 O O . GLY A 1 222 ? -14.485 12.960 -24.579 1.00 36.12 222 GLY A O 1
ATOM 1692 N N . PRO A 1 223 ? -14.741 11.388 -26.172 1.00 51.62 223 PRO A N 1
ATOM 1693 C CA . PRO A 1 223 ? -15.963 10.841 -25.603 1.00 51.62 223 PRO A CA 1
ATOM 1694 C C . PRO A 1 223 ? -15.671 9.955 -24.388 1.00 51.62 223 PRO A C 1
ATOM 1696 O O . PRO A 1 223 ? -14.790 9.097 -24.410 1.00 51.62 223 PRO A O 1
ATOM 1699 N N . SER A 1 224 ? -16.469 10.145 -23.343 1.00 41.72 224 SER A N 1
ATOM 1700 C CA . SER A 1 224 ? -16.613 9.219 -22.226 1.00 41.72 224 SER A CA 1
ATOM 1701 C C . SER A 1 224 ? -17.388 7.988 -22.705 1.00 41.72 224 SER A C 1
ATOM 1703 O O . SER A 1 224 ? -18.574 8.099 -23.012 1.00 41.72 224 SER A O 1
ATOM 1705 N N . SER A 1 225 ? -16.748 6.820 -22.776 1.00 38.47 225 SER A N 1
ATOM 1706 C CA . SER A 1 225 ? -17.439 5.538 -22.933 1.00 38.47 225 SER A CA 1
ATOM 1707 C C . SER A 1 225 ? -17.722 4.930 -21.557 1.00 38.47 225 SER A C 1
ATOM 1709 O O . SER A 1 225 ? -16.829 4.724 -20.737 1.00 38.47 225 SER A O 1
ATOM 1711 N N . SER A 1 226 ? -18.999 4.666 -21.290 1.00 49.59 226 SER A N 1
ATOM 1712 C CA . SER A 1 226 ? -19.496 3.879 -20.162 1.00 49.59 226 SER A CA 1
ATOM 1713 C C . SER A 1 226 ? -20.482 2.844 -20.702 1.00 49.59 226 SER A C 1
ATOM 1715 O O . SER A 1 226 ? -21.424 3.222 -21.386 1.00 49.59 226 SER A O 1
ATOM 1717 N N . GLY A 1 227 ? -20.202 1.573 -20.397 1.00 43.34 227 GLY A N 1
ATOM 1718 C CA . GLY A 1 227 ? -21.141 0.477 -20.121 1.00 43.34 227 GLY A CA 1
ATOM 1719 C C . GLY A 1 227 ? -22.263 0.155 -21.110 1.00 43.34 227 GLY A C 1
ATOM 1720 O O . GLY A 1 227 ? -23.275 0.849 -21.149 1.00 43.34 227 GLY A O 1
ATOM 1721 N N . ASN A 1 228 ? -22.158 -1.011 -21.752 1.00 40.47 228 ASN A N 1
ATOM 1722 C CA . ASN A 1 228 ? -22.912 -2.195 -21.315 1.00 40.47 228 ASN A CA 1
ATOM 1723 C C . ASN A 1 228 ? -22.188 -3.478 -21.738 1.00 40.47 228 ASN A C 1
ATOM 1725 O O . ASN A 1 228 ? -21.622 -3.473 -22.854 1.00 40.47 228 ASN A O 1
#

Organism: Perkinsus chesapeaki (NCBI:txid330153)

Radius of gyration: 30.01 Å; Cα contacts (8 Å, |Δi|>4): 127; chains: 1; bounding box: 87×64×63 Å

Nearest PDB structures (foldseek):
  8rb3-assembly1_A  TM=5.710E-01  e=2.074E+00  Mus musculus
  7cg4-assembly1_u  TM=2.823E-01  e=3.392E+00  Salmonella enterica subsp. enterica serovar Typhimurium str. LT2

Sequence (228 aa):
YAPKLTFEEDSRIMLQMLARRPADAILDNFHDLRWAPGTNVGTFLARARRMLTEYNQKLSEDKKLSEGSLDQMILNKLIALAPAQAKAELRRRQPTKIEEMVDIISDYAPATDASFASSPALQQVEAKLQKVLAAVTAASPPTEVALQQLTEKLQSLEKQLAGSRERRSMARRPPACGICRGAHATKDCPGKKFSDGCYLCGGVGHLARNCPSRQGTGSAAGPSSSGN

Mean predicted aligned error: 21.5 Å

pLDDT: mean 73.98, std 14.41, range [36.12, 92.81]

InterPro domains:
  IPR001878 Zinc finger, CCHC-type [PF00098] (197-213)
  IPR001878 Zinc finger, CCHC-type [PS50158] (198-213)
  IPR001878 Zinc finger, CCHC-type [SM00343] (197-213)
  IPR036875 Zinc finger, CCHC-type superfamily [SSF57756] (195-218)

Foldseek 3Di:
DDPDDPPVVVVVVVVVVVPPPDLCVLVVVLVVQADDQPDAPVVSLVVLVVSLVVSQVPDDPVPRDDPVVSVVVVVVVLLVRADPQLVVVCVVPVDPDPVVSSVSSRVVPPNRPPVVDPDVVNVVVVVVVVVVVCVCVVDPDDDVVVVVVVVVVVVVVVVVVVVVVVVVVVPCPQDQQPPPRHNDHVQPDPPQPDNADDSPPNDHPHYVVPDPVVPPDDDDDDDDDDDD

Secondary structure (DSSP, 8-state):
------HHHHHHHHHHHHT---HHHHHHHHHH--PPTT--HHHHHHHHHHHHHHHHHHS-GGGPPPHHHHHHHHHHHHHHHS-HHHHHHHHHH---SHHHHHHHHHHHS----TTTT--HHHHHHHHHHHHHHHHHHS-SSPPHHHHHHHHHHHHHHHHHHHHHHHHHHHT------TTT--SS-GGG-TT-S-SSS-TTT--SSS-GGG-GGGGGSS--PPP-----

Solvent-accessible surface area (backbone atoms only — not comparable to full-atom values): 14054 Å² total; per-residue (Å²): 132,82,76,85,69,53,72,68,55,52,50,49,50,51,51,52,64,66,56,61,68,58,70,58,57,46,52,49,52,56,72,66,60,70,86,54,87,77,58,57,62,67,60,51,49,53,51,52,51,52,44,52,50,55,42,44,69,71,42,55,87,93,65,49,71,53,71,68,56,54,49,50,54,51,50,55,49,51,61,71,69,44,46,73,69,26,50,54,50,48,69,73,67,63,66,89,48,70,65,60,47,47,53,52,37,53,78,49,48,76,80,50,68,73,77,69,66,62,51,73,67,53,52,53,51,50,55,51,50,52,53,51,50,50,59,55,69,76,48,79,78,75,57,68,65,58,55,51,55,48,51,52,50,50,56,52,50,51,51,53,53,51,54,50,51,56,57,58,66,76,65,66,71,75,65,50,12,84,83,78,60,42,97,39,54,58,88,72,41,90,83,52,85,43,94,64,50,10,54,78,80,54,45,74,95,40,46,56,92,66,37,74,86,64,66,81,71,85,82,82,87,76,84,87,86,76,89,134